Protein AF-A0A7W0SKZ1-F1 (afdb_monomer_lite)

pLDDT: mean 91.12, std 6.49, range [60.88, 97.75]

Secondary structure (DSSP, 8-state):
-TTEEEEETTEEPEEEEE-SS-EEEEPPTT----TT-EEEEEEEEETTEEEEEEEEE-S---EE-B--SS--TTPBB-EEE-SSSS-B-SSBPSEEE-TTT--EEEPEEEEEEES-TT--GGGEEEEE--STTS--EEEE-SS--EEEETTEEEEEEEPPGGGTT-EEEEEEEEEE-TTS-EEE-S-TTTS-EEEE-

Sequence (197 aa):
LSGVTMTINGVACGLKSVSRHQIIFVVPPFLSSVAAGTPYPVVINNQGTVFRGSLTIVPARPDIFTDLLVPGPGGRAQAFNVTNRVHTTEPFTVRTIRVRGGTRVPSVIRLRLTGVANTSAGVITVRIGGAPPVPIVPISAFTGGVLVEPGVYTIDFQLPDSLNRAGDQPIVVEVRLPDGTIFSSRLQDTAPRIFIL

Foldseek 3Di:
DQQKWKDWQNHTWAWPDDDPVDTDTFDDPPDDAAQVWDKTWMWMGRNNDIDIDIDTDHQFAKAFDFPDPDQFFAGAGPKWFVLEVDIDADPAEQWDQYPVPRDIDGTKMKTKIFRQPPAAQQQKWKWKAPDPPQNTDIWTWPGGFDDDDRRITITITTRDPSCAQVAKIFMKMWGADPVRDIHIYDDRRRGYIHGYD

Radius of gyration: 18.87 Å; chains: 1; bounding box: 47×37×54 Å

Structure (mmCIF, N/CA/C/O backbone):
data_AF-A0A7W0SKZ1-F1
#
_entry.id   AF-A0A7W0SKZ1-F1
#
loop_
_atom_site.group_PDB
_atom_site.id
_atom_site.type_symbol
_atom_site.label_atom_id
_atom_site.label_alt_id
_atom_site.label_comp_id
_atom_site.label_asym_id
_atom_site.label_entity_id
_atom_site.label_seq_id
_atom_site.pdbx_PDB_ins_code
_atom_site.Cartn_x
_atom_site.Cartn_y
_atom_site.Cartn_z
_atom_site.occupancy
_atom_site.B_iso_or_equiv
_atom_site.auth_seq_id
_atom_site.auth_comp_id
_atom_site.auth_asym_id
_atom_site.auth_atom_id
_atom_site.pdbx_PDB_model_num
ATOM 1 N N . LEU A 1 1 ? -14.651 -14.999 15.472 1.00 72.38 1 LEU A N 1
ATOM 2 C CA . LEU A 1 1 ? -13.449 -15.857 15.632 1.00 72.38 1 LEU A CA 1
ATOM 3 C C . LEU A 1 1 ? -13.281 -16.127 17.127 1.00 72.38 1 LEU A C 1
ATOM 5 O O . LEU A 1 1 ? -13.272 -15.161 17.875 1.00 72.38 1 LEU A O 1
ATOM 9 N N . SER A 1 2 ? -13.260 -17.386 17.581 1.00 79.75 2 SER A N 1
ATOM 10 C CA . SER A 1 2 ? -13.109 -17.751 19.012 1.00 79.75 2 SER A CA 1
ATOM 11 C C . SER A 1 2 ? -14.126 -17.117 19.988 1.00 79.75 2 SER A C 1
ATOM 13 O O . SER A 1 2 ? -13.781 -16.767 21.113 1.00 79.75 2 SER A O 1
ATOM 15 N N . GLY A 1 3 ? -15.383 -16.932 19.564 1.00 85.50 3 GLY A N 1
ATOM 16 C CA . GLY A 1 3 ? -16.419 -16.276 20.381 1.00 85.50 3 GLY A CA 1
ATOM 17 C C . GLY A 1 3 ? -16.313 -14.746 20.455 1.00 85.50 3 GLY A C 1
ATOM 18 O O . GLY A 1 3 ? -17.090 -14.120 21.173 1.00 85.50 3 GLY A O 1
ATOM 19 N N . VAL A 1 4 ? -15.387 -14.146 19.695 1.00 92.19 4 VAL A N 1
ATOM 20 C CA . VAL A 1 4 ? -15.280 -12.695 19.516 1.00 92.19 4 VAL A CA 1
ATOM 21 C C . VAL A 1 4 ? -15.999 -12.258 18.244 1.00 92.19 4 VAL A C 1
ATOM 23 O O . VAL A 1 4 ? -15.777 -12.829 17.164 1.00 92.19 4 VAL A O 1
ATOM 26 N N . THR A 1 5 ? -16.821 -11.218 18.371 1.00 93.75 5 THR A N 1
ATOM 27 C CA . THR A 1 5 ? -17.437 -10.480 17.262 1.00 93.75 5 THR A CA 1
ATOM 28 C C . THR A 1 5 ? -17.182 -8.991 17.428 1.00 93.75 5 THR A C 1
ATOM 30 O O . THR A 1 5 ? -17.180 -8.483 18.549 1.00 93.75 5 THR A O 1
ATOM 33 N N . MET A 1 6 ? -17.013 -8.281 16.318 1.00 94.56 6 MET A N 1
ATOM 34 C CA . MET A 1 6 ? -16.780 -6.842 16.320 1.00 94.56 6 MET A CA 1
ATOM 35 C C . MET A 1 6 ? -17.669 -6.168 15.282 1.00 94.56 6 MET A C 1
ATOM 37 O O . MET A 1 6 ? -17.819 -6.682 14.173 1.00 94.56 6 MET A O 1
ATOM 41 N N . THR A 1 7 ? -18.237 -5.020 15.642 1.00 94.88 7 THR A N 1
ATOM 42 C CA . THR A 1 7 ? -19.004 -4.170 14.729 1.00 94.88 7 THR A CA 1
ATOM 43 C C . THR A 1 7 ? -18.531 -2.727 14.811 1.00 94.88 7 THR A C 1
ATOM 45 O O . THR A 1 7 ? -18.289 -2.228 15.913 1.00 94.88 7 THR A O 1
ATOM 48 N N . ILE A 1 8 ? -18.487 -2.042 13.671 1.00 95.12 8 ILE A N 1
ATOM 49 C CA . ILE A 1 8 ? -18.299 -0.592 13.571 1.00 95.12 8 ILE A CA 1
ATOM 50 C C . ILE A 1 8 ? -19.581 -0.018 12.977 1.00 95.12 8 ILE A C 1
ATOM 52 O O . ILE A 1 8 ? -20.020 -0.463 11.920 1.00 95.12 8 ILE A O 1
ATOM 56 N N . ASN A 1 9 ? -20.198 0.941 13.668 1.00 94.00 9 ASN A N 1
ATOM 57 C CA . ASN A 1 9 ? -21.477 1.528 13.262 1.00 94.00 9 ASN A CA 1
ATOM 58 C C . ASN A 1 9 ? -22.587 0.482 13.019 1.00 94.00 9 ASN A C 1
ATOM 60 O O . ASN A 1 9 ? -23.366 0.588 12.078 1.00 94.00 9 ASN A O 1
ATOM 64 N N . GLY A 1 10 ? -22.603 -0.589 13.822 1.00 91.12 10 GLY A N 1
ATOM 65 C CA . GLY A 1 10 ? -23.540 -1.708 13.665 1.00 91.12 10 GLY A CA 1
ATOM 66 C C . GLY A 1 10 ? -23.228 -2.669 12.509 1.00 91.12 10 GLY A C 1
ATOM 67 O O . GLY A 1 10 ? -23.881 -3.702 12.399 1.00 91.12 10 GLY A O 1
ATOM 68 N N . VAL A 1 11 ? -22.210 -2.394 11.687 1.00 93.00 11 VAL A N 1
ATOM 69 C CA . VAL A 1 11 ? -21.774 -3.269 10.588 1.00 93.00 11 VAL A CA 1
ATOM 70 C C . VAL A 1 11 ? -20.674 -4.209 11.071 1.00 93.00 11 VAL A C 1
ATOM 72 O O . VAL A 1 11 ? -19.709 -3.776 11.702 1.00 93.00 11 VAL A O 1
ATOM 75 N N . ALA A 1 12 ? -20.802 -5.502 10.771 1.00 91.94 12 ALA A N 1
ATOM 76 C CA . ALA A 1 12 ? -19.829 -6.516 11.166 1.00 91.94 12 ALA A CA 1
ATOM 77 C C . ALA A 1 12 ? -18.448 -6.283 10.530 1.00 91.94 12 ALA A C 1
ATOM 79 O O . ALA A 1 12 ? -18.329 -6.040 9.330 1.00 91.94 12 ALA A O 1
ATOM 80 N N . CYS A 1 13 ? -17.395 -6.400 11.338 1.00 92.00 13 CYS A N 1
ATOM 81 C CA . CYS A 1 13 ? -16.008 -6.320 10.888 1.00 92.00 13 CYS A CA 1
ATOM 82 C C . CYS A 1 13 ? -15.450 -7.712 10.583 1.00 92.00 13 CYS A C 1
ATOM 84 O O . CYS A 1 13 ? -15.711 -8.677 11.307 1.00 92.00 13 CYS A O 1
ATOM 86 N N . GLY A 1 14 ? -14.611 -7.809 9.551 1.00 89.81 14 GLY A N 1
ATOM 87 C CA . GLY A 1 14 ? -13.858 -9.031 9.277 1.00 89.81 14 GLY A CA 1
ATOM 88 C C . GLY A 1 14 ? -12.731 -9.198 10.294 1.00 89.81 14 GLY A C 1
ATOM 89 O O . GLY A 1 14 ? -11.850 -8.348 10.370 1.00 89.81 14 GLY A O 1
ATOM 90 N N . LEU A 1 15 ? -12.732 -10.280 11.073 1.00 91.06 15 LEU A N 1
ATOM 91 C CA . LEU A 1 15 ? -11.646 -10.587 12.010 1.00 91.06 15 LEU A CA 1
ATOM 92 C C . LEU A 1 15 ? -10.559 -11.401 11.300 1.00 91.06 15 LEU A C 1
ATOM 94 O O . LEU A 1 15 ? -10.837 -12.492 10.807 1.00 91.06 15 LEU A O 1
ATOM 98 N N . LYS A 1 16 ? -9.327 -10.886 11.277 1.00 86.44 16 LYS A N 1
ATOM 99 C CA . LYS A 1 16 ? -8.148 -11.573 10.725 1.00 86.44 16 LYS A CA 1
ATOM 100 C C . LYS A 1 16 ? -7.494 -12.477 11.767 1.00 86.44 16 LYS A C 1
ATOM 102 O O . LYS A 1 16 ? -7.157 -13.616 11.463 1.00 86.44 16 LYS A O 1
ATOM 107 N N . SER A 1 17 ? -7.325 -11.990 12.994 1.00 88.62 17 SER A N 1
ATOM 108 C CA . SER A 1 17 ? -6.821 -12.795 14.108 1.00 88.62 17 SER A CA 1
ATOM 109 C C . SER A 1 17 ? -7.285 -12.239 15.451 1.00 88.62 17 SER A C 1
ATOM 111 O O . SER A 1 17 ? -7.602 -11.057 15.587 1.00 88.62 17 SER A O 1
ATOM 113 N N . VAL A 1 18 ? -7.347 -13.115 16.449 1.00 90.25 18 VAL A N 1
ATOM 114 C CA . VAL A 1 18 ? -7.690 -12.779 17.832 1.00 90.25 18 VAL A CA 1
ATOM 115 C C . VAL A 1 18 ? -6.688 -13.492 18.730 1.00 90.25 18 VAL A C 1
ATOM 117 O O . VAL A 1 18 ? -6.511 -14.705 18.619 1.00 90.25 18 VAL A O 1
ATOM 120 N N . SER A 1 19 ? -6.028 -12.743 19.607 1.00 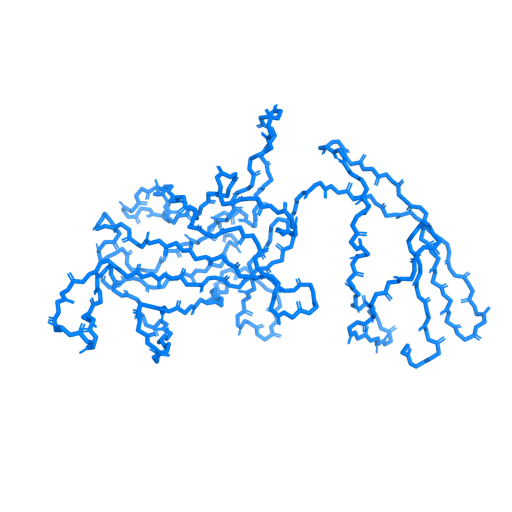89.38 19 SER A N 1
ATOM 121 C CA . SER A 1 19 ? -5.117 -13.246 20.635 1.00 89.38 19 SER A CA 1
ATOM 122 C C . SER A 1 19 ? -5.493 -12.671 22.003 1.00 89.38 19 SER A C 1
ATOM 124 O O . SER A 1 19 ? -6.390 -11.837 22.113 1.00 89.38 19 SER A O 1
ATOM 126 N N . ARG A 1 20 ? -4.786 -13.089 23.062 1.00 85.69 20 ARG A N 1
ATOM 127 C CA . ARG A 1 20 ? -5.003 -12.567 24.424 1.00 85.69 20 ARG A CA 1
ATOM 128 C C . ARG A 1 20 ? -4.761 -11.059 24.554 1.00 85.69 20 ARG A C 1
ATOM 130 O O . ARG A 1 20 ? -5.324 -10.447 25.453 1.00 85.69 20 ARG A O 1
ATOM 137 N N . HIS A 1 21 ? -3.946 -10.472 23.678 1.00 87.06 21 HIS A N 1
ATOM 138 C CA . HIS A 1 21 ? -3.527 -9.070 23.782 1.00 87.06 21 HIS A CA 1
ATOM 139 C C . HIS A 1 21 ? -3.943 -8.212 22.587 1.00 87.06 21 HIS A C 1
ATOM 141 O O . HIS A 1 21 ? -3.798 -6.994 22.637 1.00 87.06 21 HIS A O 1
ATOM 147 N N . GLN A 1 22 ? -4.433 -8.815 21.501 1.00 88.69 22 GLN A N 1
ATOM 148 C CA . GLN A 1 22 ? -4.680 -8.087 20.264 1.00 88.69 22 GLN A CA 1
ATOM 149 C C . GLN A 1 22 ? -5.802 -8.714 19.441 1.00 88.69 22 GLN A C 1
ATOM 151 O O . GLN A 1 22 ? -5.899 -9.934 19.316 1.00 88.69 22 GLN A O 1
ATOM 156 N N . ILE A 1 23 ? -6.595 -7.854 18.805 1.00 89.31 23 ILE A N 1
ATOM 157 C CA . ILE A 1 23 ? -7.528 -8.219 17.742 1.00 89.31 23 ILE A CA 1
ATOM 158 C C . ILE A 1 23 ? -7.047 -7.531 16.468 1.00 89.31 23 ILE A C 1
ATOM 160 O O . ILE A 1 23 ? -6.899 -6.310 16.441 1.00 89.31 23 ILE A O 1
ATOM 164 N N . ILE A 1 24 ? -6.811 -8.309 15.415 1.00 89.31 24 ILE A N 1
ATOM 165 C CA . ILE A 1 24 ? -6.541 -7.788 14.076 1.00 89.31 24 ILE A CA 1
ATOM 166 C C . ILE A 1 24 ? -7.818 -7.953 13.267 1.00 89.31 24 ILE A C 1
ATOM 168 O O . ILE A 1 24 ? -8.345 -9.058 13.129 1.00 89.31 24 ILE A O 1
ATOM 172 N N . PHE A 1 25 ? -8.317 -6.851 12.726 1.00 90.81 25 PHE A N 1
ATOM 173 C CA . PHE A 1 25 ? -9.566 -6.811 11.984 1.00 90.81 25 PHE A CA 1
ATOM 174 C C . PHE A 1 25 ? -9.440 -5.903 10.763 1.00 90.81 25 PHE A C 1
ATOM 176 O O . PHE A 1 25 ? -8.491 -5.130 10.629 1.00 90.81 25 PHE A O 1
ATOM 183 N N . VAL A 1 26 ? -10.415 -6.013 9.871 1.00 89.31 26 VAL A N 1
ATOM 184 C CA . VAL A 1 26 ? -10.566 -5.169 8.691 1.00 89.31 26 VAL A CA 1
ATOM 185 C C . VAL A 1 26 ? -11.787 -4.287 8.893 1.00 89.31 26 VAL A C 1
ATOM 187 O O . VAL A 1 26 ? -12.871 -4.771 9.233 1.00 89.31 26 VAL A O 1
ATOM 190 N N . VAL A 1 27 ? -11.589 -2.986 8.697 1.00 88.81 27 VAL A N 1
ATOM 191 C CA . VAL A 1 27 ? -12.659 -1.989 8.722 1.00 88.81 27 VAL A CA 1
ATOM 192 C C . VAL A 1 27 ? -13.666 -2.314 7.608 1.00 88.81 27 VAL A C 1
ATOM 194 O O . VAL A 1 27 ? -13.236 -2.584 6.484 1.00 88.81 27 VAL A O 1
ATOM 197 N N . PRO A 1 28 ? -14.983 -2.308 7.887 1.00 88.00 28 PRO A N 1
ATOM 198 C CA . PRO A 1 28 ? -15.997 -2.526 6.865 1.00 88.00 28 PRO A CA 1
ATOM 199 C C . PRO A 1 28 ? -15.847 -1.539 5.699 1.00 88.00 28 PRO A C 1
ATOM 201 O O . PRO A 1 28 ? -15.557 -0.361 5.931 1.00 88.00 28 PRO A O 1
ATOM 204 N N . PRO A 1 29 ? -16.047 -1.985 4.449 1.00 83.06 29 PRO A N 1
ATOM 205 C CA . PRO A 1 29 ? -16.025 -1.079 3.312 1.00 83.06 29 PRO A CA 1
ATOM 206 C C . PRO A 1 29 ? -17.215 -0.108 3.374 1.00 83.06 29 PRO A C 1
ATOM 208 O O . PRO A 1 29 ? -18.207 -0.361 4.054 1.00 83.06 29 PRO A O 1
ATOM 211 N N . PHE A 1 30 ? -17.121 0.989 2.622 1.00 81.56 30 PHE A N 1
ATOM 212 C CA . PHE A 1 30 ? -18.200 1.973 2.436 1.00 81.56 30 PHE A CA 1
ATOM 213 C C . PHE A 1 30 ? -18.618 2.771 3.684 1.00 81.56 30 PHE A C 1
ATOM 215 O O . PHE A 1 30 ? -19.665 3.414 3.676 1.00 81.56 30 PHE A O 1
ATOM 222 N N . LEU A 1 31 ? -17.791 2.801 4.733 1.00 86.44 31 LEU A N 1
ATOM 223 C CA . LEU A 1 31 ? -17.918 3.813 5.782 1.00 86.44 31 LEU A CA 1
ATOM 224 C C . LEU A 1 31 ? -17.416 5.157 5.244 1.00 86.44 31 LEU A C 1
ATOM 226 O O . LEU A 1 31 ? -16.288 5.254 4.754 1.00 86.44 31 LEU A O 1
ATOM 230 N N . SER A 1 32 ? -18.259 6.186 5.307 1.00 87.94 32 SER A N 1
ATOM 231 C CA . SER A 1 32 ? -17.861 7.534 4.915 1.00 87.94 32 SER A CA 1
ATOM 232 C C . SER A 1 32 ? -16.776 8.065 5.853 1.00 87.94 32 SER A C 1
ATOM 234 O O . SER A 1 32 ? -16.689 7.717 7.025 1.00 87.94 32 SER A O 1
ATOM 236 N N . SER A 1 33 ? -15.880 8.894 5.339 1.00 89.62 33 SER A N 1
ATOM 23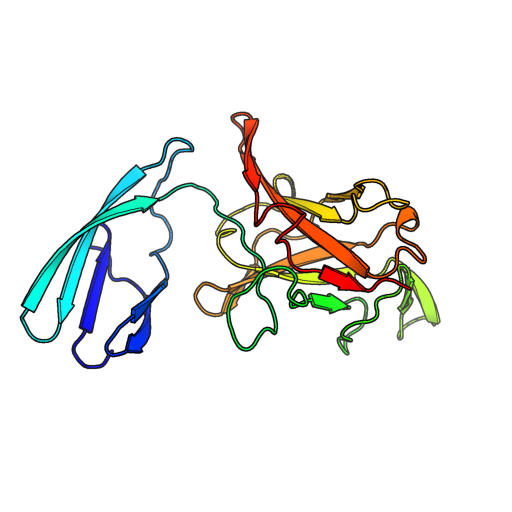7 C CA . SER A 1 33 ? -14.894 9.555 6.189 1.00 89.62 33 SER A CA 1
ATOM 238 C C . SER A 1 33 ? -14.503 10.901 5.612 1.00 89.62 33 SER A C 1
ATOM 240 O O . SER A 1 33 ? -14.599 11.123 4.404 1.00 89.62 33 SER A O 1
ATOM 242 N N . VAL A 1 34 ? -14.077 11.806 6.488 1.00 90.94 34 VAL A N 1
ATOM 243 C CA . VAL A 1 34 ? -13.529 13.117 6.122 1.00 90.94 34 VAL A CA 1
ATOM 244 C C . VAL A 1 34 ? -12.084 13.228 6.586 1.00 90.94 34 VAL A C 1
ATOM 246 O O . VAL A 1 34 ? -11.673 12.526 7.509 1.00 90.94 34 VAL A O 1
ATOM 249 N N . ALA A 1 35 ? -11.313 14.126 5.974 1.00 89.31 35 ALA A N 1
ATOM 250 C CA . ALA A 1 35 ? -9.903 14.335 6.301 1.00 89.31 35 ALA A CA 1
ATOM 251 C C . ALA A 1 35 ? -9.660 14.617 7.798 1.00 89.31 35 ALA A C 1
ATOM 253 O O . ALA A 1 35 ? -8.706 14.100 8.374 1.00 89.31 35 ALA A O 1
ATOM 254 N N . ALA A 1 36 ? -10.568 15.358 8.445 1.00 90.56 36 ALA A N 1
ATOM 255 C CA . ALA A 1 36 ? -10.526 15.641 9.883 1.00 90.56 36 ALA A CA 1
ATOM 256 C C . ALA A 1 36 ? -10.786 14.408 10.779 1.00 90.56 36 ALA A C 1
ATOM 258 O O . ALA A 1 36 ? -10.573 14.465 11.988 1.00 90.56 36 ALA A O 1
ATOM 259 N N . GLY A 1 37 ? -11.225 13.292 10.193 1.00 92.69 37 GLY A N 1
ATOM 260 C CA . GLY A 1 37 ? -11.617 12.076 10.888 1.00 92.69 37 GLY A CA 1
ATOM 261 C C . GLY A 1 37 ? -13.116 12.015 11.176 1.00 92.69 37 GLY A C 1
ATOM 262 O O . GLY A 1 37 ? -13.741 12.991 11.585 1.00 92.69 37 GLY A O 1
ATOM 263 N N . THR A 1 38 ? -13.697 10.835 10.982 1.00 94.25 38 THR A N 1
ATOM 264 C CA . THR A 1 38 ? -15.105 10.549 11.269 1.00 94.25 38 THR A CA 1
ATOM 265 C C . THR A 1 38 ? -15.192 9.507 12.381 1.00 94.25 38 THR A C 1
ATOM 267 O O . THR A 1 38 ? -14.739 8.376 12.180 1.00 94.25 38 THR A O 1
ATOM 270 N N . PRO A 1 39 ? -15.725 9.856 13.565 1.00 95.56 39 PRO A N 1
ATOM 271 C CA . PRO A 1 39 ? -15.862 8.915 14.664 1.00 95.56 39 PRO A CA 1
ATOM 272 C C . PRO A 1 39 ? -17.034 7.964 14.417 1.00 95.56 39 PRO A C 1
ATOM 274 O O . PRO A 1 39 ? -18.150 8.392 14.128 1.00 95.56 39 PRO A O 1
ATOM 277 N N . TYR A 1 40 ? -16.791 6.671 14.604 1.00 95.94 40 TYR A N 1
ATOM 278 C CA . TYR A 1 40 ? -17.811 5.633 14.567 1.00 95.94 40 TYR A CA 1
ATOM 279 C C . TYR A 1 40 ? -17.850 4.852 15.877 1.00 95.94 40 TYR A C 1
ATOM 281 O O . TYR A 1 40 ? -16.793 4.556 16.442 1.00 95.94 40 TYR A O 1
ATOM 289 N N . PRO A 1 41 ? -19.044 4.467 16.361 1.00 96.12 41 PRO A N 1
ATOM 290 C CA . PRO A 1 41 ? -19.147 3.610 17.526 1.00 96.12 41 PRO A CA 1
ATOM 291 C C . PRO A 1 41 ? -18.631 2.212 17.187 1.00 96.12 41 PRO A C 1
ATOM 293 O O . PRO A 1 41 ? -18.940 1.649 16.133 1.00 96.12 41 PRO A O 1
ATOM 296 N N . VAL A 1 42 ? -17.871 1.643 18.111 1.00 96.62 42 VAL A N 1
ATOM 297 C CA . VAL A 1 42 ? -17.339 0.288 18.027 1.00 96.62 42 VAL A CA 1
ATOM 298 C C . VAL A 1 42 ? -17.921 -0.545 19.148 1.00 96.62 42 VAL A C 1
ATOM 300 O O . VAL A 1 42 ? -17.965 -0.111 20.300 1.00 96.62 42 VAL A O 1
ATOM 303 N N . VAL A 1 43 ? -18.339 -1.758 18.807 1.00 96.44 43 VAL A N 1
ATOM 304 C CA . VAL A 1 43 ? -18.772 -2.760 19.777 1.00 96.44 43 VAL A CA 1
ATOM 305 C C . VAL A 1 43 ? -17.961 -4.022 19.555 1.00 96.44 43 VAL A C 1
ATOM 307 O O . VAL A 1 43 ? -17.933 -4.558 18.448 1.00 96.44 43 VAL A O 1
ATOM 310 N N . ILE A 1 44 ? -17.307 -4.491 20.611 1.00 95.25 44 ILE A N 1
ATOM 311 C CA . ILE A 1 44 ? -16.616 -5.778 20.647 1.00 95.25 44 ILE A CA 1
ATOM 312 C C . ILE A 1 44 ? -17.356 -6.635 21.663 1.00 95.25 44 ILE A C 1
ATOM 314 O O . ILE A 1 44 ? -17.487 -6.254 22.821 1.00 95.25 44 ILE A O 1
ATOM 318 N N . ASN A 1 45 ? -17.842 -7.790 21.236 1.00 94.00 45 ASN A N 1
ATOM 319 C CA . ASN A 1 45 ? -18.395 -8.799 22.127 1.00 94.00 45 ASN A CA 1
ATOM 320 C C . ASN A 1 45 ? -17.393 -9.947 22.207 1.00 94.00 45 ASN A C 1
ATOM 322 O O . ASN A 1 45 ? -17.034 -10.515 21.176 1.00 94.00 45 ASN A O 1
ATOM 326 N N . ASN A 1 46 ? -16.942 -10.262 23.415 1.00 92.50 46 ASN A N 1
ATOM 327 C CA . ASN A 1 46 ? -16.102 -11.410 23.713 1.00 92.50 46 ASN A CA 1
ATOM 328 C C . ASN A 1 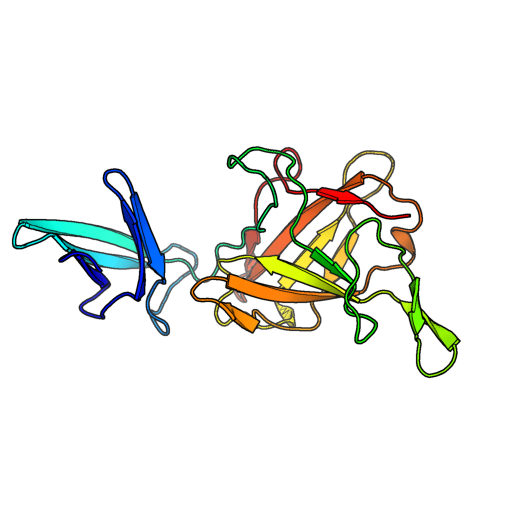46 ? -16.874 -12.352 24.642 1.00 92.50 46 ASN A C 1
ATOM 330 O O . ASN A 1 46 ? -16.930 -12.122 25.851 1.00 92.50 46 ASN A O 1
ATOM 334 N N . GLN A 1 47 ? -17.493 -13.383 24.062 1.00 90.75 47 GLN A N 1
ATOM 335 C CA . GLN A 1 47 ? -18.209 -14.434 24.799 1.00 90.75 47 GLN A CA 1
ATOM 336 C C . GLN A 1 47 ? -19.247 -13.898 25.809 1.00 90.75 47 GLN A C 1
ATOM 338 O O . GLN A 1 47 ? -19.401 -14.434 26.900 1.00 90.75 47 GLN A O 1
ATOM 343 N N . GLY A 1 48 ? -19.956 -12.820 25.458 1.00 91.00 48 GLY A N 1
ATOM 344 C CA . GLY A 1 48 ? -20.983 -12.190 26.297 1.00 91.00 48 GLY A CA 1
ATOM 345 C C . GLY A 1 48 ? -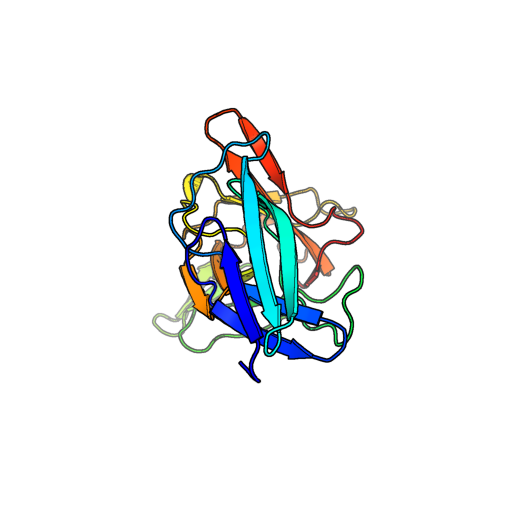20.513 -10.925 27.018 1.00 91.00 48 GLY A C 1
ATOM 346 O O . GLY A 1 48 ? -21.344 -10.096 27.385 1.00 91.00 48 GLY A O 1
ATOM 347 N N . THR A 1 49 ? -19.201 -10.713 27.155 1.00 93.81 49 THR A N 1
ATOM 348 C CA . THR A 1 49 ? -18.661 -9.448 27.674 1.00 93.81 49 THR A CA 1
ATOM 349 C C . THR A 1 49 ? -18.594 -8.417 26.554 1.00 93.81 49 THR A C 1
ATOM 351 O O . THR A 1 49 ? -17.899 -8.620 25.556 1.00 93.81 49 THR A O 1
ATOM 354 N N . VAL A 1 50 ? -19.301 -7.296 26.717 1.00 95.12 50 VAL A N 1
ATOM 355 C CA . VAL A 1 50 ? -19.389 -6.242 25.700 1.00 95.12 50 VAL A CA 1
ATOM 356 C C . VAL A 1 50 ? -18.506 -5.052 26.061 1.00 95.12 50 VAL A C 1
ATOM 358 O O . VAL A 1 50 ? -18.706 -4.400 27.082 1.00 95.12 50 VAL A O 1
ATOM 361 N N . PHE A 1 51 ? -17.591 -4.717 25.157 1.00 94.56 51 PHE A N 1
ATOM 362 C CA . PHE A 1 51 ? -16.788 -3.502 25.186 1.00 94.56 51 PHE A CA 1
ATOM 363 C C . PHE A 1 51 ? -17.330 -2.518 24.154 1.00 94.56 51 PHE A C 1
ATOM 365 O O . PHE A 1 51 ? -17.612 -2.890 23.010 1.00 94.56 51 PHE A O 1
ATOM 372 N N . ARG A 1 52 ? -17.473 -1.254 24.551 1.00 95.88 52 ARG A N 1
ATOM 373 C CA . ARG A 1 52 ? -17.921 -0.166 23.678 1.00 95.88 52 ARG A CA 1
ATOM 374 C C . ARG A 1 52 ? -16.838 0.896 23.612 1.00 95.88 52 ARG A C 1
ATOM 376 O O . ARG A 1 52 ? -16.213 1.202 24.621 1.00 95.88 52 ARG A O 1
ATOM 383 N N . GLY A 1 53 ? -16.641 1.458 22.432 1.00 94.88 53 GLY A N 1
ATOM 384 C CA . GLY A 1 53 ? -15.693 2.541 22.218 1.00 94.88 53 GLY A CA 1
ATOM 385 C C . GLY A 1 53 ? -16.031 3.331 20.967 1.00 94.88 53 GLY A C 1
ATOM 386 O O . GLY A 1 53 ? -17.096 3.156 20.372 1.00 94.88 53 GLY A O 1
ATOM 387 N N . SER A 1 54 ? -15.104 4.184 20.557 1.00 94.06 54 SER A N 1
ATOM 388 C CA . SER A 1 54 ? -15.162 4.895 19.287 1.00 94.06 54 SER A CA 1
ATOM 389 C C . SER A 1 54 ? -13.880 4.661 18.495 1.00 94.06 54 SER A C 1
ATOM 391 O O . SER A 1 54 ? -12.795 4.516 19.059 1.00 94.06 54 SER A O 1
ATOM 393 N N . LEU A 1 55 ? -14.014 4.599 17.174 1.00 92.56 55 LEU A N 1
ATOM 394 C CA . LEU A 1 55 ? -12.905 4.549 16.231 1.00 92.56 55 LEU A CA 1
ATOM 395 C C . LEU A 1 55 ? -13.071 5.701 15.252 1.00 92.56 55 LEU A C 1
ATOM 397 O O . LEU A 1 55 ? -14.100 5.806 14.587 1.00 92.56 55 LEU A O 1
ATOM 401 N N . THR A 1 56 ? -12.051 6.541 15.143 1.00 93.25 56 THR A N 1
ATOM 402 C CA . THR A 1 56 ? -12.013 7.600 14.138 1.00 93.25 56 THR A CA 1
ATOM 403 C C . THR A 1 56 ? -11.420 7.054 12.849 1.00 93.25 56 THR A C 1
ATOM 405 O O . THR A 1 56 ? -10.286 6.575 12.835 1.00 93.25 56 THR A O 1
ATOM 408 N N . ILE A 1 57 ? -12.186 7.131 11.765 1.00 91.06 57 ILE A N 1
ATOM 409 C CA . ILE A 1 57 ? -11.774 6.693 10.431 1.00 91.06 57 ILE A CA 1
ATOM 410 C C . ILE A 1 57 ? -11.434 7.922 9.591 1.00 91.06 57 ILE A C 1
ATOM 412 O O . ILE A 1 57 ? -12.169 8.907 9.591 1.00 91.06 57 ILE A O 1
ATOM 416 N N . VAL A 1 58 ? -10.321 7.851 8.866 1.00 92.06 58 VAL A N 1
ATOM 417 C CA . VAL A 1 58 ? -9.902 8.840 7.865 1.00 92.06 58 VAL A CA 1
ATOM 418 C C . VAL A 1 58 ? -9.935 8.211 6.465 1.00 92.06 58 VAL A C 1
ATOM 420 O O . VAL A 1 58 ? -9.848 6.984 6.367 1.00 92.06 58 VAL A O 1
ATOM 423 N N . PRO A 1 59 ? -10.006 9.013 5.385 1.00 89.94 59 PRO A N 1
ATOM 424 C CA . PRO A 1 59 ? -10.109 8.495 4.019 1.00 89.94 59 PRO A CA 1
ATOM 425 C C . PRO A 1 59 ? -8.920 7.640 3.578 1.00 89.94 59 PRO A C 1
ATOM 427 O O . PRO A 1 59 ? -9.084 6.721 2.782 1.00 89.94 59 PRO A O 1
ATOM 430 N N . ALA A 1 60 ? -7.722 7.931 4.090 1.00 91.50 60 ALA A N 1
ATOM 431 C CA . ALA A 1 60 ? -6.523 7.148 3.831 1.00 91.50 60 ALA A CA 1
ATOM 432 C C . ALA A 1 60 ? -5.570 7.199 5.029 1.00 91.50 60 ALA A C 1
ATOM 434 O O . ALA A 1 60 ? -5.470 8.201 5.735 1.00 91.50 60 ALA A O 1
ATOM 435 N N . ARG A 1 61 ? -4.842 6.108 5.247 1.00 92.56 61 ARG A N 1
ATOM 436 C CA . ARG A 1 61 ? -3.764 6.017 6.239 1.00 92.56 61 ARG A CA 1
ATOM 437 C C . ARG A 1 61 ? -2.722 5.020 5.728 1.00 92.56 61 ARG A C 1
ATOM 439 O O . ARG A 1 61 ? -2.648 3.913 6.262 1.00 92.56 61 ARG A O 1
ATOM 446 N N . PRO A 1 62 ? -2.005 5.357 4.639 1.00 95.00 62 PRO A N 1
ATOM 447 C CA . PRO A 1 62 ? -1.113 4.412 3.991 1.00 95.00 62 PRO A CA 1
ATOM 448 C C . PRO A 1 62 ? -0.032 3.947 4.967 1.00 95.00 62 PRO A C 1
ATOM 450 O O . PRO A 1 62 ? 0.542 4.760 5.680 1.00 95.00 62 PRO A O 1
ATOM 453 N N . ASP A 1 63 ? 0.272 2.654 4.989 1.00 94.00 63 ASP A N 1
ATOM 454 C CA . ASP A 1 63 ? 1.516 2.155 5.581 1.00 94.00 63 ASP A CA 1
ATOM 455 C C . ASP A 1 63 ? 1.996 0.918 4.832 1.00 94.00 63 ASP A C 1
ATOM 457 O O . ASP A 1 63 ? 1.191 0.128 4.335 1.00 94.00 63 ASP A O 1
ATOM 461 N N . ILE A 1 64 ? 3.310 0.769 4.732 1.00 94.25 64 ILE A N 1
ATOM 462 C CA . ILE A 1 64 ? 3.958 -0.245 3.902 1.00 94.25 64 ILE A CA 1
ATOM 463 C C . ILE A 1 64 ? 4.255 -1.475 4.761 1.00 94.25 64 ILE A C 1
ATOM 465 O O . ILE A 1 64 ? 4.792 -1.360 5.866 1.00 94.25 64 ILE A O 1
ATOM 469 N N . PHE A 1 65 ? 3.927 -2.663 4.251 1.00 93.00 65 PHE A N 1
ATOM 470 C CA . PHE A 1 65 ? 4.289 -3.902 4.934 1.00 93.00 65 PHE A CA 1
ATOM 471 C C . PHE A 1 65 ? 5.797 -4.133 4.867 1.00 93.00 65 PHE A C 1
ATOM 473 O O . PHE A 1 65 ? 6.438 -3.847 3.855 1.00 93.00 65 PHE A O 1
ATOM 480 N N . THR A 1 66 ? 6.353 -4.675 5.947 1.00 92.12 66 THR A N 1
ATOM 481 C CA . THR A 1 66 ? 7.767 -5.029 6.029 1.00 92.12 66 THR A CA 1
ATOM 482 C C . THR A 1 66 ? 7.950 -6.502 6.327 1.00 92.12 66 THR A C 1
ATOM 484 O O . THR A 1 66 ? 7.133 -7.102 7.024 1.00 92.12 66 THR A O 1
ATOM 487 N N . ASP A 1 67 ? 9.067 -7.063 5.874 1.00 81.44 67 ASP A N 1
ATOM 488 C CA . ASP A 1 67 ? 9.449 -8.449 6.179 1.00 81.44 67 ASP A CA 1
ATOM 489 C C . ASP A 1 67 ? 10.168 -8.574 7.542 1.00 81.44 67 ASP A C 1
ATOM 491 O O . ASP A 1 67 ? 10.872 -9.546 7.813 1.00 81.44 67 ASP A O 1
ATOM 495 N N . LEU A 1 68 ? 10.019 -7.575 8.422 1.00 73.75 68 LEU A N 1
ATOM 496 C CA . LEU A 1 68 ? 10.579 -7.639 9.769 1.00 73.75 68 LEU A CA 1
ATOM 497 C C . LEU A 1 68 ? 9.750 -8.576 10.646 1.00 73.75 68 LEU A C 1
ATOM 499 O O . LEU A 1 68 ? 8.532 -8.439 10.741 1.00 73.75 68 LEU A O 1
ATOM 503 N N . LEU A 1 69 ? 10.441 -9.458 11.372 1.00 64.69 69 LEU A N 1
ATOM 504 C CA . LEU A 1 69 ? 9.822 -10.346 12.359 1.00 64.69 69 LEU A CA 1
ATOM 505 C C . LEU A 1 69 ? 9.124 -9.564 13.489 1.00 64.69 69 LEU A C 1
ATOM 507 O O . LEU A 1 69 ? 8.152 -10.037 14.071 1.00 64.69 69 LEU A O 1
ATOM 511 N N . VAL A 1 70 ? 9.628 -8.361 13.791 1.00 60.88 70 VAL A N 1
ATOM 512 C CA . VAL A 1 70 ? 9.076 -7.433 14.782 1.00 60.88 70 VAL A CA 1
ATOM 513 C C . VAL A 1 70 ? 8.892 -6.065 14.122 1.00 60.88 70 VAL A C 1
ATOM 515 O O . VAL A 1 70 ? 9.837 -5.575 13.499 1.00 60.88 70 VAL A O 1
ATOM 518 N N . PRO A 1 71 ? 7.719 -5.416 14.252 1.00 64.62 71 PRO A N 1
ATOM 519 C CA . PRO A 1 71 ? 7.519 -4.061 13.752 1.00 64.62 71 PRO A CA 1
ATOM 520 C C . PRO A 1 71 ? 8.585 -3.110 14.314 1.00 64.62 71 PRO A C 1
ATOM 522 O O . PRO A 1 71 ? 8.676 -2.909 15.521 1.00 64.62 71 PRO A O 1
ATOM 525 N N . GLY A 1 72 ? 9.399 -2.535 13.431 1.00 65.81 72 GLY A N 1
ATOM 526 C CA . GLY A 1 72 ? 10.491 -1.629 13.778 1.00 65.81 72 GLY A CA 1
ATOM 527 C C . GLY A 1 72 ? 10.835 -0.691 12.617 1.00 65.81 72 GLY A C 1
ATOM 528 O O . GLY A 1 72 ? 10.343 -0.893 11.497 1.00 65.81 72 GLY A O 1
ATOM 529 N N . PRO A 1 73 ? 11.628 0.364 12.871 1.00 80.12 73 PRO A N 1
ATOM 530 C CA . PRO A 1 73 ? 12.056 1.294 11.831 1.00 80.12 73 PRO A CA 1
ATOM 531 C C . PRO A 1 73 ? 12.991 0.611 10.822 1.00 80.12 73 PRO A C 1
ATOM 533 O O . PRO A 1 73 ? 13.732 -0.306 11.170 1.00 80.12 73 PRO A O 1
ATOM 536 N N . GLY A 1 74 ? 12.969 1.072 9.567 1.00 79.69 74 GLY A N 1
ATOM 537 C CA . GLY A 1 74 ? 13.975 0.696 8.564 1.00 79.69 74 GLY A CA 1
ATOM 538 C C . GLY A 1 74 ? 13.885 -0.736 8.020 1.00 79.69 74 GLY A C 1
ATOM 539 O O . GLY A 1 74 ? 14.853 -1.228 7.446 1.00 79.69 74 GLY A O 1
ATOM 540 N N . GLY A 1 75 ? 12.749 -1.417 8.191 1.00 88.06 75 GLY A N 1
ATOM 541 C CA . GLY A 1 75 ? 12.528 -2.754 7.631 1.00 88.06 75 GLY A CA 1
ATOM 542 C C . GLY A 1 75 ? 12.593 -2.809 6.105 1.00 88.06 75 GLY A C 1
ATOM 543 O O . GLY A 1 75 ? 12.427 -1.793 5.437 1.00 88.06 75 GLY A O 1
ATOM 544 N N . ARG A 1 76 ? 12.778 -4.002 5.531 1.00 92.69 76 ARG A N 1
ATOM 545 C CA . ARG A 1 76 ? 12.673 -4.189 4.074 1.00 92.69 76 ARG A CA 1
ATOM 546 C C . ARG A 1 76 ? 11.219 -4.091 3.649 1.00 92.69 76 ARG A C 1
ATOM 548 O O . ARG A 1 76 ? 10.369 -4.751 4.251 1.00 92.69 76 ARG A O 1
ATOM 555 N N . ALA A 1 77 ? 10.937 -3.227 2.678 1.00 94.31 77 ALA A N 1
ATOM 556 C CA . ALA A 1 77 ? 9.592 -3.086 2.149 1.00 94.31 77 ALA A CA 1
ATOM 557 C C . ALA A 1 77 ? 9.200 -4.369 1.417 1.00 94.31 77 ALA A C 1
ATOM 559 O O . ALA A 1 77 ? 9.975 -4.911 0.632 1.00 94.31 77 ALA A O 1
ATOM 560 N N . GLN A 1 78 ? 7.973 -4.827 1.634 1.00 94.81 78 GLN A N 1
ATOM 561 C CA . GLN A 1 78 ? 7.462 -5.987 0.927 1.00 94.81 78 GLN A CA 1
ATOM 562 C C . GLN A 1 78 ? 7.075 -5.590 -0.504 1.00 94.81 78 GLN A C 1
ATOM 564 O O . GLN A 1 78 ? 5.941 -5.180 -0.787 1.00 94.81 78 GLN A O 1
ATOM 569 N N . ALA A 1 79 ? 8.057 -5.678 -1.397 1.00 95.94 79 ALA A N 1
ATOM 570 C CA . ALA A 1 79 ? 7.972 -5.248 -2.782 1.00 95.94 79 ALA A CA 1
ATOM 571 C C . ALA A 1 79 ? 8.439 -6.343 -3.749 1.00 95.94 79 ALA A C 1
ATOM 573 O O . ALA A 1 79 ? 9.308 -7.158 -3.437 1.00 95.94 79 ALA A O 1
ATOM 574 N N . PHE A 1 80 ? 7.871 -6.339 -4.954 1.00 97.06 80 PHE A N 1
ATOM 575 C CA . PHE A 1 80 ? 8.175 -7.310 -6.000 1.00 97.06 80 PHE A CA 1
ATOM 576 C C . PHE A 1 80 ? 8.302 -6.614 -7.348 1.00 97.06 80 PHE A C 1
ATOM 578 O O . PHE A 1 80 ? 7.468 -5.790 -7.708 1.00 97.06 80 PHE A O 1
ATOM 585 N N . ASN A 1 81 ? 9.293 -6.991 -8.143 1.00 97.25 81 ASN A N 1
ATOM 586 C CA . ASN A 1 81 ? 9.337 -6.634 -9.549 1.00 97.25 81 ASN A CA 1
ATOM 587 C C . ASN A 1 81 ? 8.359 -7.528 -10.315 1.00 97.25 81 ASN A C 1
ATOM 589 O O . ASN A 1 81 ? 8.540 -8.744 -10.388 1.00 97.25 81 ASN A O 1
ATOM 593 N N . VAL A 1 82 ? 7.333 -6.907 -10.888 1.00 97.00 82 VAL A N 1
ATOM 594 C CA . VAL A 1 82 ? 6.240 -7.564 -11.618 1.00 97.00 82 VAL A CA 1
ATOM 595 C C . VAL A 1 82 ? 6.298 -7.286 -13.122 1.00 97.00 82 VAL A C 1
ATOM 597 O O . VAL A 1 82 ? 5.329 -7.508 -13.843 1.00 97.00 82 VAL A O 1
ATOM 600 N N . THR A 1 83 ? 7.447 -6.819 -13.628 1.00 96.31 83 THR A N 1
ATOM 601 C CA . THR A 1 83 ? 7.649 -6.551 -15.067 1.00 96.31 83 THR A CA 1
ATOM 602 C C . THR A 1 83 ? 7.454 -7.808 -15.922 1.00 96.31 83 THR A C 1
ATOM 604 O O . THR A 1 83 ? 7.020 -7.737 -17.073 1.00 96.31 83 THR A O 1
ATOM 607 N N . ASN A 1 84 ? 7.782 -8.975 -15.363 1.00 95.44 84 ASN A N 1
ATOM 608 C CA . ASN A 1 84 ? 7.614 -10.282 -15.988 1.00 95.44 84 ASN A CA 1
ATOM 609 C C . ASN A 1 84 ? 6.674 -11.164 -15.151 1.00 95.44 84 ASN A C 1
ATOM 611 O O . ASN A 1 84 ? 6.433 -10.902 -13.978 1.00 95.44 84 ASN A O 1
ATOM 615 N N . ARG A 1 85 ? 6.187 -12.261 -15.753 1.00 92.56 85 ARG A N 1
ATOM 616 C CA . ARG A 1 85 ? 5.302 -13.237 -15.087 1.00 92.56 85 ARG A CA 1
ATOM 617 C C . ARG A 1 85 ? 5.900 -13.807 -13.798 1.00 92.56 85 ARG A C 1
ATOM 619 O O . ARG A 1 85 ? 5.168 -14.063 -12.852 1.00 92.56 85 ARG A O 1
ATOM 626 N N . VAL A 1 86 ? 7.205 -14.072 -13.798 1.00 93.50 86 VAL A N 1
ATOM 627 C CA . VAL A 1 86 ? 7.918 -14.516 -12.600 1.00 93.50 86 VAL A CA 1
ATOM 628 C C . VAL A 1 86 ? 8.348 -13.270 -11.849 1.00 93.50 86 VAL A C 1
ATOM 630 O O . VAL A 1 86 ? 9.159 -12.496 -12.358 1.00 93.50 86 VAL A O 1
ATOM 633 N N . HIS A 1 87 ? 7.769 -13.075 -10.669 1.00 95.62 87 HIS A N 1
ATOM 634 C CA . HIS A 1 87 ? 8.107 -11.945 -9.823 1.00 95.62 87 HIS A CA 1
ATOM 635 C C . HIS A 1 87 ? 9.490 -12.151 -9.211 1.00 95.62 87 HIS A C 1
ATOM 637 O O . HIS A 1 87 ? 9.820 -13.259 -8.783 1.00 95.62 87 HIS A O 1
ATOM 643 N N . THR A 1 88 ? 10.277 -11.085 -9.134 1.00 95.50 88 THR A N 1
ATOM 644 C CA . THR A 1 88 ? 11.557 -11.101 -8.417 1.00 95.50 88 THR A CA 1
ATOM 645 C C . THR A 1 88 ? 11.496 -10.155 -7.230 1.00 95.50 88 THR A C 1
ATOM 647 O O . THR A 1 88 ? 10.763 -9.167 -7.246 1.00 95.50 88 THR A O 1
ATOM 650 N N . THR A 1 89 ? 12.255 -10.456 -6.187 1.00 94.69 89 THR A N 1
ATOM 651 C CA . THR A 1 89 ? 12.440 -9.572 -5.033 1.00 94.69 89 THR A CA 1
ATOM 652 C C . THR A 1 89 ? 13.668 -8.694 -5.243 1.00 94.69 89 THR A C 1
ATOM 654 O O . THR A 1 89 ? 14.288 -8.715 -6.309 1.00 94.69 89 THR A O 1
ATOM 657 N N . GLU A 1 90 ? 14.017 -7.922 -4.221 1.00 90.69 90 GLU A N 1
ATOM 658 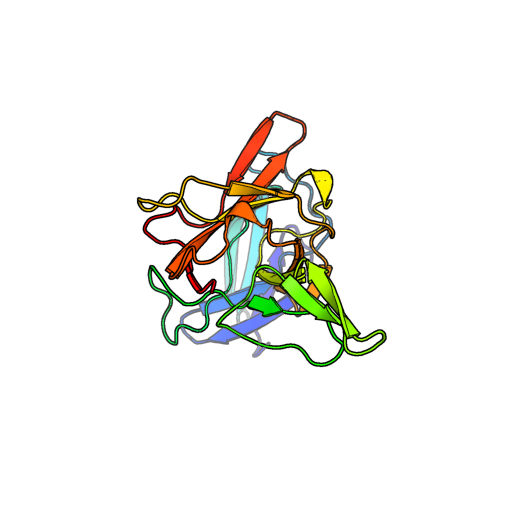C CA . GLU A 1 90 ? 15.263 -7.168 -4.183 1.00 90.69 90 GLU A CA 1
ATOM 659 C C . GLU A 1 90 ? 16.500 -8.049 -4.399 1.00 90.69 90 GLU A C 1
ATOM 661 O O . GLU A 1 90 ? 16.492 -9.223 -4.011 1.00 90.69 90 GLU A O 1
ATOM 666 N N . PRO A 1 91 ? 17.577 -7.479 -4.969 1.00 94.81 91 PRO A N 1
ATOM 667 C CA . PRO A 1 91 ? 17.725 -6.076 -5.385 1.00 94.81 91 PRO A CA 1
ATOM 668 C C . PRO A 1 91 ? 17.024 -5.739 -6.719 1.00 94.81 91 PRO A C 1
ATOM 670 O O . PRO A 1 91 ? 16.968 -6.561 -7.633 1.00 94.81 91 PRO A O 1
ATOM 673 N N . PHE A 1 92 ? 16.504 -4.513 -6.854 1.00 96.62 92 PHE A N 1
ATOM 674 C CA . PHE A 1 92 ? 15.802 -4.063 -8.063 1.00 96.62 92 PHE A CA 1
ATOM 675 C C . PHE A 1 92 ? 16.721 -3.314 -9.023 1.00 96.62 92 PHE A C 1
ATOM 677 O O . PHE A 1 92 ? 17.530 -2.503 -8.606 1.00 96.62 92 PHE A O 1
ATOM 684 N N . THR A 1 93 ? 16.550 -3.499 -10.328 1.00 96.56 93 THR A N 1
ATOM 685 C CA . THR A 1 93 ? 17.136 -2.615 -11.347 1.00 96.56 93 THR A CA 1
ATOM 686 C C . THR A 1 93 ? 16.078 -1.633 -11.838 1.00 96.56 93 THR A C 1
ATOM 688 O O . THR A 1 93 ? 14.908 -2.000 -11.941 1.00 96.56 93 THR A O 1
ATOM 691 N N . VAL A 1 94 ? 16.454 -0.412 -12.237 1.00 96.44 94 VAL A N 1
ATOM 692 C CA . VAL A 1 94 ? 15.489 0.548 -12.834 1.00 96.44 94 VAL A CA 1
ATOM 693 C C . VAL A 1 94 ? 14.895 0.071 -14.161 1.00 96.44 94 VAL A C 1
ATOM 695 O O . VAL A 1 94 ? 13.801 0.473 -14.548 1.00 96.44 94 VAL A O 1
ATOM 698 N N . ARG A 1 95 ? 15.595 -0.836 -14.850 1.00 96.31 95 ARG A N 1
ATOM 699 C CA . ARG A 1 95 ? 15.120 -1.472 -16.077 1.00 96.31 95 ARG A CA 1
ATOM 700 C C . ARG A 1 95 ? 15.301 -2.982 -16.040 1.00 96.31 95 ARG A C 1
ATOM 702 O O . ARG A 1 95 ? 16.382 -3.463 -15.689 1.00 96.31 95 ARG A O 1
ATOM 709 N N . THR A 1 96 ? 14.290 -3.704 -16.506 1.00 95.69 96 THR A N 1
ATOM 710 C CA . THR A 1 96 ? 14.227 -5.168 -16.575 1.00 95.69 96 THR A CA 1
ATOM 711 C C . THR A 1 96 ? 14.152 -5.628 -18.030 1.00 95.69 96 THR A C 1
ATOM 713 O O . THR A 1 96 ? 13.531 -4.978 -18.872 1.00 95.69 96 THR A O 1
ATOM 716 N N . ILE A 1 97 ? 14.789 -6.755 -18.350 1.00 95.12 97 ILE A N 1
ATOM 717 C CA . ILE A 1 97 ? 14.640 -7.390 -19.665 1.00 95.12 97 ILE A CA 1
ATOM 718 C C . ILE A 1 97 ? 13.292 -8.112 -19.692 1.00 95.12 97 ILE A C 1
ATOM 720 O O . ILE A 1 97 ? 13.027 -8.996 -18.871 1.00 95.12 97 ILE A O 1
ATOM 724 N N . ARG A 1 98 ? 12.422 -7.738 -20.631 1.00 91.94 98 ARG A N 1
ATOM 725 C CA . ARG A 1 98 ? 11.141 -8.413 -20.829 1.00 91.94 98 ARG A CA 1
ATOM 726 C C . ARG A 1 98 ? 11.391 -9.775 -21.471 1.00 91.94 98 ARG A C 1
ATOM 728 O O . ARG A 1 98 ? 11.934 -9.847 -22.572 1.00 91.94 98 ARG A O 1
ATOM 735 N N . VAL A 1 99 ? 10.961 -10.852 -20.809 1.00 88.12 99 VAL A N 1
ATOM 736 C CA . VAL A 1 99 ? 11.202 -12.236 -21.276 1.00 88.12 99 VAL A CA 1
ATOM 737 C C . VAL A 1 99 ? 10.640 -12.443 -22.682 1.00 88.12 99 VAL A C 1
ATOM 739 O O . VAL A 1 99 ? 11.285 -13.028 -23.545 1.00 88.12 99 VAL A O 1
ATOM 742 N N . ARG A 1 100 ? 9.443 -11.908 -22.943 1.00 83.94 100 ARG A N 1
ATOM 743 C CA . ARG A 1 100 ? 8.856 -11.895 -24.283 1.00 83.94 100 ARG A CA 1
ATOM 744 C C . ARG A 1 100 ? 9.336 -10.649 -25.031 1.00 83.94 100 ARG A C 1
ATOM 746 O O . ARG A 1 100 ? 8.851 -9.553 -24.762 1.00 83.94 100 ARG A O 1
ATOM 753 N N . GLY A 1 101 ? 10.269 -10.841 -25.960 1.00 82.69 101 GLY A N 1
ATOM 754 C CA . GLY A 1 101 ? 10.801 -9.799 -26.845 1.00 82.69 101 GLY A CA 1
ATOM 755 C C . GLY A 1 101 ? 12.242 -9.378 -26.551 1.00 82.69 101 GLY A C 1
ATOM 756 O O . GLY A 1 101 ? 12.846 -8.729 -27.394 1.00 82.69 101 GLY A O 1
ATOM 757 N N . GLY A 1 102 ? 12.809 -9.742 -25.394 1.00 88.81 102 GLY A N 1
ATOM 758 C CA . GLY A 1 102 ? 14.218 -9.482 -25.067 1.00 88.81 102 GLY A CA 1
ATOM 759 C C . GLY A 1 102 ? 14.577 -7.999 -24.922 1.00 88.81 102 GLY A C 1
ATOM 760 O O . GLY A 1 102 ? 15.751 -7.650 -24.845 1.00 88.81 102 GLY A O 1
ATOM 761 N N . THR A 1 103 ? 13.585 -7.108 -24.884 1.00 94.06 103 THR A N 1
ATOM 762 C CA . THR A 1 103 ? 13.798 -5.664 -24.806 1.00 94.06 103 THR A CA 1
ATOM 763 C C . THR A 1 103 ? 13.896 -5.198 -23.363 1.00 94.06 103 THR A C 1
ATOM 765 O O . THR A 1 103 ? 13.217 -5.700 -22.464 1.00 94.06 103 THR A O 1
ATOM 768 N N . ARG A 1 104 ? 14.757 -4.206 -23.131 1.00 94.19 104 ARG A N 1
ATOM 769 C CA . ARG A 1 104 ? 14.938 -3.600 -21.816 1.00 94.19 104 ARG A CA 1
ATOM 770 C C . ARG A 1 104 ? 13.883 -2.517 -21.607 1.00 94.19 104 ARG A C 1
ATOM 772 O O . ARG A 1 104 ? 13.919 -1.484 -22.270 1.00 94.19 104 ARG A O 1
ATOM 779 N N . VAL A 1 105 ? 12.966 -2.759 -20.679 1.00 94.94 105 VAL A N 1
ATOM 780 C CA . VAL A 1 105 ? 11.869 -1.848 -20.331 1.00 94.94 105 VAL A CA 1
ATOM 781 C C . VAL A 1 105 ? 12.045 -1.337 -18.903 1.00 94.94 105 VAL A C 1
ATOM 783 O O . VAL A 1 105 ? 12.747 -1.977 -18.116 1.00 94.94 105 VAL A O 1
ATOM 786 N N . PRO A 1 106 ? 11.443 -0.198 -18.542 1.00 95.56 106 PRO A N 1
ATOM 787 C CA . PRO A 1 106 ? 11.400 0.239 -17.155 1.00 95.56 106 PRO A CA 1
ATOM 788 C C . PRO A 1 106 ? 10.793 -0.823 -16.235 1.00 95.56 106 PRO A C 1
ATOM 790 O O . PRO A 1 106 ? 9.822 -1.490 -16.599 1.00 95.56 106 PRO A O 1
ATOM 793 N N . SER A 1 107 ? 11.385 -0.995 -15.058 1.00 96.81 107 SER A N 1
ATOM 794 C CA . SER A 1 107 ? 10.927 -1.989 -14.092 1.00 96.81 107 SER A CA 1
ATOM 795 C C . SER A 1 107 ? 9.654 -1.521 -13.400 1.00 96.81 107 SER A C 1
ATOM 797 O O . SER A 1 107 ? 9.601 -0.407 -12.878 1.00 96.81 107 SER A O 1
ATOM 799 N N . VAL A 1 108 ? 8.651 -2.394 -13.358 1.00 97.19 108 VAL A N 1
ATOM 800 C CA . VAL A 1 108 ? 7.406 -2.188 -12.616 1.00 97.19 108 VAL A CA 1
ATOM 801 C C . VAL A 1 108 ? 7.518 -2.878 -11.264 1.00 97.19 108 VAL A C 1
ATOM 803 O O . VAL A 1 108 ? 7.723 -4.092 -11.196 1.00 97.19 108 VAL A O 1
ATOM 806 N N . ILE A 1 109 ? 7.381 -2.102 -10.194 1.00 97.75 109 ILE A N 1
ATOM 807 C CA . ILE A 1 109 ? 7.437 -2.567 -8.813 1.00 97.75 109 ILE A CA 1
ATOM 808 C C . ILE A 1 109 ? 6.028 -2.573 -8.239 1.00 97.75 109 ILE A C 1
ATOM 810 O O . ILE A 1 109 ? 5.319 -1.570 -8.290 1.00 97.75 109 ILE A O 1
ATOM 814 N N . ARG A 1 110 ? 5.649 -3.715 -7.673 1.00 97.44 110 ARG A N 1
ATOM 815 C CA . ARG A 1 110 ? 4.447 -3.913 -6.877 1.00 97.44 110 ARG A CA 1
ATOM 816 C C . ARG A 1 110 ? 4.793 -3.803 -5.409 1.00 97.44 110 ARG A C 1
ATOM 818 O O . ARG A 1 110 ? 5.609 -4.577 -4.912 1.00 97.44 110 ARG A O 1
ATOM 825 N N . LEU A 1 111 ? 4.127 -2.899 -4.713 1.00 96.88 111 LEU A N 1
ATOM 826 C CA . LEU A 1 111 ? 4.292 -2.685 -3.283 1.00 96.88 111 LEU A CA 1
ATOM 827 C C . LEU A 1 111 ? 3.077 -3.208 -2.527 1.00 96.88 111 LEU A C 1
ATOM 829 O O . LEU A 1 111 ? 1.948 -2.946 -2.941 1.00 96.88 111 LEU A O 1
ATOM 833 N N . ARG A 1 112 ? 3.298 -3.913 -1.412 1.00 96.44 112 ARG A N 1
ATOM 834 C CA . ARG A 1 112 ? 2.230 -4.323 -0.488 1.00 96.44 112 ARG A CA 1
ATOM 835 C C . ARG A 1 112 ? 2.094 -3.317 0.651 1.00 96.44 112 ARG A C 1
ATOM 837 O O . ARG A 1 112 ? 3.063 -2.991 1.334 1.00 96.44 112 ARG A O 1
ATOM 844 N N . LEU A 1 113 ? 0.873 -2.844 0.872 1.00 95.38 113 LEU A N 1
ATOM 845 C CA . LEU A 1 113 ? 0.566 -1.791 1.838 1.00 95.38 113 LEU A CA 1
ATOM 846 C C . LEU A 1 113 ? -0.862 -1.909 2.383 1.00 95.38 113 LEU A C 1
ATOM 848 O O . LEU A 1 113 ? -1.668 -2.714 1.915 1.00 95.38 113 LEU A O 1
ATOM 852 N N . THR A 1 114 ? -1.182 -1.102 3.386 1.00 93.25 114 THR A N 1
ATOM 853 C CA . THR A 1 114 ? -2.528 -0.963 3.953 1.00 93.25 114 THR A CA 1
ATOM 854 C C . THR A 1 114 ? -3.015 0.484 3.877 1.00 93.25 114 THR A C 1
ATOM 856 O O . THR A 1 114 ? -2.282 1.360 3.433 1.00 93.25 114 THR A O 1
ATOM 859 N N . GLY A 1 115 ? -4.267 0.732 4.270 1.00 91.44 115 GLY A N 1
ATOM 860 C CA . GLY A 1 115 ? -4.823 2.084 4.407 1.00 91.44 115 GLY A CA 1
ATOM 861 C C . GLY A 1 115 ? -4.957 2.889 3.109 1.00 91.44 115 GLY A C 1
ATOM 862 O O . GLY A 1 115 ? -5.042 4.113 3.161 1.00 91.44 115 GLY A O 1
ATOM 863 N N . VAL A 1 116 ? -4.997 2.202 1.965 1.00 93.00 116 VAL A N 1
ATOM 864 C CA . VAL A 1 116 ? -5.229 2.762 0.618 1.00 93.00 116 VAL A CA 1
ATOM 865 C C . VAL A 1 116 ? -6.485 2.168 -0.032 1.00 93.00 116 VAL A C 1
ATOM 867 O O . VAL A 1 116 ? -6.569 1.986 -1.240 1.00 93.00 116 VAL A O 1
ATOM 870 N N . ALA A 1 117 ? -7.469 1.792 0.784 1.00 89.06 117 ALA A N 1
ATOM 871 C CA . ALA A 1 117 ? -8.723 1.245 0.284 1.00 89.06 117 ALA A CA 1
ATOM 872 C C . ALA A 1 117 ? -9.473 2.299 -0.543 1.00 89.06 117 ALA A C 1
ATOM 874 O O . ALA A 1 117 ? -9.600 3.441 -0.109 1.00 89.06 117 ALA A O 1
ATOM 875 N N . ASN A 1 118 ? -10.008 1.910 -1.704 1.00 83.31 118 ASN A N 1
ATOM 876 C CA . ASN A 1 118 ? -10.791 2.785 -2.590 1.00 83.31 118 ASN A CA 1
ATOM 877 C C . ASN A 1 118 ? -10.054 4.054 -3.068 1.00 83.31 118 ASN A C 1
ATOM 879 O O . ASN A 1 118 ? -10.697 5.005 -3.511 1.00 83.31 118 ASN A O 1
ATOM 883 N N . THR A 1 119 ? -8.720 4.092 -3.004 1.00 89.50 119 THR A N 1
ATOM 884 C CA . THR A 1 119 ? -7.936 5.205 -3.547 1.00 89.50 119 THR A CA 1
ATOM 885 C C . THR A 1 119 ? -7.640 4.969 -5.026 1.00 89.50 119 THR A C 1
ATOM 887 O O . THR A 1 119 ? -7.259 3.871 -5.440 1.00 89.50 119 THR A O 1
ATOM 890 N N . SER A 1 120 ? -7.826 6.001 -5.850 1.00 92.06 120 SER A N 1
ATOM 891 C CA . SER A 1 120 ? -7.479 5.949 -7.272 1.00 92.06 120 SER A CA 1
ATOM 892 C C . SER A 1 120 ? -5.972 6.129 -7.476 1.00 92.06 120 SER A C 1
ATOM 894 O O . SER A 1 120 ? -5.287 6.724 -6.649 1.00 92.06 120 SER A O 1
ATOM 896 N N . ALA A 1 121 ? -5.441 5.643 -8.599 1.00 93.25 121 ALA A N 1
ATOM 897 C CA . ALA A 1 121 ? -4.012 5.756 -8.906 1.00 93.25 121 ALA A CA 1
ATOM 898 C C . ALA A 1 121 ? -3.519 7.218 -8.901 1.00 93.25 121 ALA A C 1
ATOM 900 O O . ALA A 1 121 ? -2.450 7.518 -8.380 1.00 93.25 121 ALA A O 1
ATOM 901 N N . GLY A 1 122 ? -4.336 8.143 -9.422 1.00 92.44 122 GLY A N 1
ATOM 902 C CA . GLY A 1 122 ? -3.974 9.554 -9.593 1.00 92.44 122 GLY A CA 1
ATOM 903 C C . GLY A 1 122 ? -3.778 10.341 -8.295 1.00 92.44 122 GLY A C 1
ATOM 904 O O . GLY A 1 122 ? -3.206 11.426 -8.335 1.00 92.44 122 GLY A O 1
ATOM 905 N N . VAL A 1 123 ? -4.221 9.808 -7.153 1.00 93.94 123 VAL A N 1
ATOM 906 C CA . VAL A 1 123 ? -4.015 10.435 -5.837 1.00 93.94 123 VAL A CA 1
ATOM 907 C C . VAL A 1 123 ? -2.868 9.809 -5.044 1.00 93.94 123 VAL A C 1
ATOM 909 O O . VAL A 1 123 ? -2.555 10.295 -3.959 1.00 93.94 123 VAL A O 1
ATOM 912 N N . ILE A 1 124 ? -2.240 8.745 -5.556 1.00 96.56 124 ILE A N 1
ATOM 913 C CA . ILE A 1 124 ? -1.173 8.011 -4.869 1.00 96.56 124 ILE A CA 1
ATOM 914 C C . ILE A 1 124 ? 0.180 8.417 -5.450 1.00 96.56 124 ILE A C 1
ATOM 916 O O . ILE A 1 124 ? 0.434 8.273 -6.648 1.00 96.56 124 ILE A O 1
ATOM 920 N N . THR A 1 125 ? 1.072 8.885 -4.581 1.00 96.81 125 THR A N 1
ATOM 921 C CA . THR A 1 125 ? 2.464 9.197 -4.920 1.00 96.81 125 THR A CA 1
ATOM 922 C C . THR A 1 125 ? 3.397 8.350 -4.070 1.00 96.81 125 THR A C 1
ATOM 924 O O . THR A 1 125 ? 3.307 8.334 -2.846 1.00 96.81 125 THR A O 1
ATOM 927 N N . VAL A 1 126 ? 4.319 7.654 -4.719 1.00 96.62 126 VAL A N 1
ATOM 928 C CA . VAL A 1 126 ? 5.428 6.950 -4.081 1.00 96.62 126 VAL A CA 1
ATOM 929 C C . VAL A 1 126 ? 6.644 7.865 -4.110 1.00 96.62 126 VAL A C 1
ATOM 931 O O . VAL A 1 126 ? 7.010 8.389 -5.157 1.00 96.62 126 VAL A O 1
ATOM 934 N N . ARG A 1 127 ? 7.278 8.072 -2.964 1.00 95.31 127 ARG A N 1
ATOM 935 C CA . ARG A 1 127 ? 8.518 8.833 -2.820 1.00 95.31 127 ARG A CA 1
ATOM 936 C C . ARG A 1 127 ? 9.634 7.868 -2.471 1.00 95.31 127 ARG A C 1
ATOM 938 O O . ARG A 1 127 ? 9.544 7.171 -1.464 1.00 95.31 127 ARG A O 1
ATOM 945 N N . ILE A 1 128 ? 10.677 7.843 -3.290 1.00 94.44 128 ILE A N 1
ATOM 946 C CA . ILE A 1 128 ? 11.896 7.077 -3.012 1.00 94.44 128 ILE A CA 1
ATOM 947 C C . ILE A 1 128 ? 13.053 8.056 -2.874 1.00 94.44 128 ILE A C 1
ATOM 949 O O . ILE A 1 128 ? 13.167 8.997 -3.661 1.00 94.44 128 ILE A O 1
ATOM 953 N N . GLY A 1 129 ? 13.917 7.826 -1.893 1.00 89.88 129 GLY A N 1
ATOM 954 C CA . GLY A 1 129 ? 15.122 8.622 -1.698 1.00 89.88 129 GLY A CA 1
ATOM 955 C C . GLY A 1 129 ? 15.014 9.649 -0.578 1.00 89.88 129 GLY A C 1
ATOM 956 O O . GLY A 1 129 ? 14.172 9.538 0.309 1.00 89.88 129 GLY A O 1
ATOM 957 N N . GLY A 1 130 ? 15.894 10.650 -0.624 1.00 79.94 130 GLY A N 1
ATOM 958 C CA . GLY A 1 130 ? 16.025 11.686 0.402 1.00 79.94 130 GLY A CA 1
ATOM 959 C C . GLY A 1 130 ? 17.168 11.448 1.388 1.00 79.94 130 GLY A C 1
ATOM 960 O O . GLY A 1 130 ? 17.367 12.270 2.280 1.00 79.94 130 GLY A O 1
ATOM 961 N N . ALA A 1 131 ? 17.909 10.346 1.256 1.00 68.88 131 ALA A N 1
ATOM 962 C CA . ALA A 1 131 ? 19.205 10.186 1.900 1.00 68.88 131 ALA A CA 1
ATOM 963 C C . ALA A 1 131 ? 20.292 10.636 0.905 1.00 68.88 131 ALA A C 1
ATOM 965 O O . ALA A 1 131 ? 20.309 10.125 -0.220 1.00 68.88 131 ALA A O 1
ATOM 966 N N . PRO A 1 132 ? 21.196 11.570 1.265 1.00 65.44 132 PRO A N 1
ATOM 967 C CA . PRO A 1 132 ? 22.298 11.967 0.390 1.00 65.44 132 PRO A CA 1
ATOM 968 C C . PRO A 1 132 ? 23.075 10.736 -0.114 1.00 65.44 132 PRO A C 1
ATOM 970 O O . PRO A 1 132 ? 23.361 9.847 0.690 1.00 65.44 132 PRO A O 1
ATOM 973 N N . PRO A 1 133 ? 23.419 10.646 -1.413 1.00 73.19 133 PRO A N 1
ATOM 974 C CA . PRO A 1 133 ? 23.335 11.681 -2.453 1.00 73.19 133 PRO A CA 1
ATOM 975 C C . PRO A 1 133 ? 22.027 11.685 -3.273 1.00 73.19 133 PRO A C 1
ATOM 977 O O . PRO A 1 133 ? 21.940 12.404 -4.267 1.00 73.19 133 PRO A O 1
ATOM 980 N N . VAL A 1 134 ? 21.022 10.882 -2.915 1.00 81.88 134 VAL A N 1
ATOM 981 C CA . VAL A 1 134 ? 19.833 10.661 -3.752 1.00 81.88 134 VAL A CA 1
ATOM 982 C C . VAL A 1 134 ? 18.708 11.629 -3.360 1.00 81.88 134 VAL A C 1
ATOM 984 O O . VAL A 1 134 ? 18.198 11.543 -2.237 1.00 81.88 134 VAL A O 1
ATOM 987 N N . PRO A 1 135 ? 18.282 12.547 -4.254 1.00 85.38 135 PRO A N 1
ATOM 988 C CA . PRO A 1 135 ? 17.144 13.416 -3.979 1.00 85.38 135 PRO A CA 1
ATOM 989 C C . PRO A 1 135 ? 15.854 12.598 -3.894 1.00 85.38 135 PRO A C 1
ATOM 991 O O . PRO A 1 135 ? 15.764 11.479 -4.393 1.00 85.38 135 PRO A O 1
ATOM 994 N N . ILE A 1 136 ? 14.829 13.173 -3.276 1.00 90.44 136 ILE A N 1
ATOM 995 C CA . ILE A 1 136 ? 13.509 12.547 -3.227 1.00 90.44 136 ILE A CA 1
ATOM 996 C C . ILE A 1 136 ? 12.913 12.536 -4.634 1.00 90.44 136 ILE A C 1
ATOM 998 O O . ILE A 1 136 ? 12.731 13.589 -5.245 1.00 90.44 136 ILE A O 1
ATOM 1002 N N . VAL A 1 137 ? 12.559 11.348 -5.114 1.00 91.94 137 VAL A N 1
ATOM 1003 C CA . VAL A 1 137 ? 11.932 11.142 -6.418 1.00 91.94 137 VAL A CA 1
ATOM 1004 C C . VAL A 1 137 ? 10.453 10.796 -6.221 1.00 91.94 137 VAL A C 1
ATOM 1006 O O . VAL A 1 137 ? 10.157 9.714 -5.707 1.00 91.94 137 VAL A O 1
ATOM 1009 N N . PRO A 1 138 ? 9.517 11.689 -6.594 1.00 91.81 138 PRO A N 1
ATOM 1010 C CA . PRO A 1 138 ? 8.093 11.382 -6.605 1.00 91.81 138 PRO A CA 1
ATOM 1011 C C . PRO A 1 138 ? 7.733 10.548 -7.841 1.00 91.81 138 PRO A C 1
ATOM 1013 O O . PRO A 1 138 ? 8.180 10.827 -8.953 1.00 91.81 138 PRO A O 1
ATOM 1016 N N . ILE A 1 139 ? 6.905 9.528 -7.644 1.00 94.94 139 ILE A N 1
ATOM 1017 C CA . ILE A 1 139 ? 6.495 8.566 -8.665 1.00 94.94 139 ILE A CA 1
ATOM 1018 C C . ILE A 1 139 ? 4.992 8.347 -8.531 1.00 94.94 139 ILE A C 1
ATOM 1020 O O . ILE A 1 139 ? 4.502 7.979 -7.465 1.00 94.94 139 ILE A O 1
ATOM 1024 N N . SER A 1 140 ? 4.244 8.555 -9.608 1.00 93.81 140 SER A N 1
ATOM 1025 C CA . SER A 1 140 ? 2.811 8.256 -9.629 1.00 93.81 140 SER A CA 1
ATOM 1026 C C . SER A 1 140 ? 2.574 6.748 -9.694 1.00 93.81 140 SER A C 1
ATOM 1028 O O . SER A 1 140 ? 3.242 6.039 -10.452 1.00 93.81 140 SER A O 1
ATOM 1030 N N . ALA A 1 141 ? 1.600 6.257 -8.928 1.00 94.25 141 ALA A N 1
ATOM 1031 C CA . ALA A 1 141 ? 1.143 4.881 -9.070 1.00 94.25 141 ALA A CA 1
ATOM 1032 C C . ALA A 1 141 ? 0.390 4.687 -10.399 1.00 94.25 141 ALA A C 1
ATOM 1034 O O . ALA A 1 141 ? -0.300 5.585 -10.884 1.00 94.25 141 ALA A O 1
ATOM 1035 N N . PHE A 1 142 ? 0.491 3.492 -10.976 1.00 90.44 142 PHE A N 1
ATOM 1036 C CA . PHE A 1 142 ? -0.298 3.062 -12.133 1.00 90.44 142 PHE A CA 1
ATOM 1037 C C . PHE A 1 142 ? -1.665 2.525 -11.741 1.00 90.44 142 PHE A C 1
ATOM 1039 O O . PHE A 1 142 ? -2.630 2.648 -12.493 1.00 90.44 142 PHE A O 1
ATOM 1046 N N . THR A 1 143 ? -1.739 1.902 -10.571 1.00 92.31 143 THR A N 1
ATOM 1047 C CA . THR A 1 143 ? -2.960 1.301 -10.050 1.00 92.31 143 THR A CA 1
ATOM 1048 C C . THR A 1 143 ? -3.402 2.035 -8.795 1.00 92.31 143 THR A C 1
ATOM 1050 O O . THR A 1 143 ? -2.587 2.569 -8.045 1.00 92.31 143 THR A O 1
ATOM 1053 N N . GLY A 1 144 ? -4.711 2.036 -8.547 1.00 92.31 144 GLY A N 1
ATOM 1054 C CA . GLY A 1 144 ? -5.230 2.343 -7.218 1.00 92.31 144 GLY A CA 1
ATOM 1055 C C . GLY A 1 144 ? -4.880 1.242 -6.214 1.00 92.31 144 GLY A C 1
ATOM 1056 O O . GLY A 1 144 ? -4.173 0.285 -6.545 1.00 92.31 144 GLY A O 1
ATOM 1057 N N . GLY A 1 145 ? -5.413 1.348 -4.999 1.00 91.88 145 GLY A N 1
ATOM 1058 C CA . GLY A 1 145 ? -5.306 0.275 -4.011 1.00 91.88 145 GLY A CA 1
ATOM 1059 C C . GLY A 1 145 ? -6.091 -0.967 -4.439 1.00 91.88 145 GLY A C 1
ATOM 1060 O O . GLY A 1 145 ? -7.307 -1.030 -4.263 1.00 91.88 145 GLY A O 1
ATOM 1061 N N . VAL A 1 146 ? -5.400 -1.974 -4.978 1.00 94.50 146 VAL A N 1
ATOM 1062 C CA . VAL A 1 146 ? -6.007 -3.256 -5.374 1.00 94.50 146 VAL A CA 1
ATOM 1063 C C . VAL A 1 146 ? -5.971 -4.219 -4.194 1.00 94.50 146 VAL A C 1
ATOM 1065 O O . VAL A 1 146 ? -4.898 -4.514 -3.677 1.00 94.50 146 VAL A O 1
ATOM 1068 N N . LEU A 1 147 ? -7.130 -4.708 -3.752 1.00 92.75 147 LEU A N 1
ATOM 1069 C CA . LEU A 1 147 ? -7.223 -5.650 -2.633 1.00 92.75 147 LEU A CA 1
ATOM 1070 C C . LEU A 1 147 ? -6.656 -7.020 -3.035 1.00 92.75 147 LEU A C 1
ATOM 1072 O O . LEU A 1 147 ? -7.098 -7.601 -4.025 1.00 92.75 147 LEU A O 1
ATOM 1076 N N . VAL A 1 148 ? -5.722 -7.550 -2.243 1.00 93.12 148 VAL A N 1
ATOM 1077 C CA . VAL A 1 148 ? -5.136 -8.891 -2.458 1.00 93.12 148 VAL A CA 1
ATOM 1078 C C . VAL A 1 148 ? -5.387 -9.844 -1.294 1.00 93.12 148 VAL A C 1
ATOM 1080 O O . VAL A 1 148 ? -5.547 -11.042 -1.498 1.00 93.12 148 VAL A O 1
ATOM 1083 N N . GLU A 1 149 ? -5.470 -9.317 -0.074 1.00 90.19 149 GLU A N 1
ATOM 1084 C CA . GLU A 1 149 ? -5.864 -10.054 1.129 1.00 90.19 149 GLU A CA 1
ATOM 1085 C C . GLU A 1 149 ? -6.671 -9.115 2.034 1.00 90.19 149 GLU A C 1
ATOM 1087 O O . GLU A 1 149 ? -6.568 -7.896 1.888 1.00 90.19 149 GLU A O 1
ATOM 1092 N N . PRO A 1 150 ? -7.439 -9.621 3.013 1.00 86.88 150 PRO A N 1
ATOM 1093 C CA . PRO A 1 150 ? -8.158 -8.766 3.951 1.00 86.88 150 PRO A CA 1
ATOM 1094 C C . PRO A 1 150 ? -7.236 -7.725 4.619 1.00 86.88 150 PRO A C 1
ATOM 1096 O O . PRO A 1 150 ? -6.331 -8.070 5.385 1.00 86.88 150 PRO A O 1
ATOM 1099 N N . GLY A 1 151 ? -7.471 -6.444 4.307 1.00 86.44 151 GLY A N 1
ATOM 1100 C CA . GLY A 1 151 ? -6.695 -5.302 4.807 1.00 86.44 151 GLY A CA 1
ATOM 1101 C C . GLY A 1 151 ? -5.345 -5.063 4.114 1.00 86.44 151 GLY A C 1
ATOM 1102 O O . GLY A 1 151 ? -4.645 -4.119 4.488 1.00 86.44 151 GLY A O 1
ATOM 1103 N N . VAL A 1 152 ? -4.983 -5.880 3.120 1.00 92.50 152 VAL A N 1
ATOM 1104 C CA . VAL A 1 152 ? -3.741 -5.764 2.348 1.00 92.50 152 VAL A CA 1
ATOM 1105 C C . VAL A 1 152 ? -4.059 -5.410 0.907 1.00 92.50 152 VAL A C 1
ATOM 1107 O O . VAL A 1 152 ? -4.789 -6.118 0.208 1.00 92.50 152 VAL A O 1
ATOM 1110 N N . TYR A 1 153 ? -3.445 -4.329 0.461 1.00 95.38 153 TYR A N 1
ATOM 1111 C CA . TYR A 1 153 ? -3.580 -3.793 -0.876 1.00 95.38 153 TYR A CA 1
ATOM 1112 C C . TYR A 1 153 ? -2.234 -3.822 -1.587 1.00 95.38 153 TYR A C 1
ATOM 1114 O O . TYR A 1 153 ? -1.175 -3.885 -0.955 1.00 95.38 153 TYR A O 1
ATOM 1122 N N . THR A 1 154 ? -2.283 -3.757 -2.910 1.00 96.88 154 THR A N 1
ATOM 1123 C CA . THR A 1 154 ? -1.114 -3.556 -3.758 1.00 96.88 154 THR A CA 1
ATOM 1124 C C . THR A 1 154 ? -1.273 -2.325 -4.624 1.00 96.88 154 THR A C 1
ATOM 1126 O O . THR A 1 154 ? -2.368 -2.064 -5.127 1.00 96.88 154 THR A O 1
ATOM 1129 N N . ILE A 1 155 ? -0.165 -1.621 -4.831 1.00 97.31 155 ILE A N 1
ATOM 1130 C CA . ILE A 1 155 ? -0.022 -0.604 -5.872 1.00 97.31 155 ILE A CA 1
ATOM 1131 C C . ILE A 1 155 ? 1.169 -0.956 -6.755 1.00 97.31 155 ILE A C 1
ATOM 1133 O O . ILE A 1 155 ? 2.174 -1.464 -6.254 1.00 97.31 155 ILE A O 1
ATOM 1137 N N . ASP A 1 156 ? 1.064 -0.639 -8.039 1.00 97.75 156 ASP A N 1
ATOM 1138 C CA . ASP A 1 156 ? 2.151 -0.809 -8.995 1.00 97.75 156 ASP A CA 1
ATOM 1139 C C . ASP A 1 156 ? 2.665 0.563 -9.445 1.00 97.75 156 ASP A C 1
ATOM 1141 O O . ASP A 1 156 ? 1.874 1.473 -9.695 1.00 97.75 156 ASP A O 1
ATOM 1145 N N . PHE A 1 157 ? 3.980 0.721 -9.567 1.00 97.19 157 PHE A N 1
ATOM 1146 C CA . PHE A 1 157 ? 4.622 1.930 -10.092 1.00 97.19 157 PHE A CA 1
ATOM 1147 C C . PHE A 1 157 ? 5.889 1.574 -10.874 1.00 97.19 157 PHE A C 1
ATOM 1149 O O . PHE A 1 157 ? 6.443 0.486 -10.723 1.00 97.19 157 PHE A O 1
ATOM 1156 N N . GLN A 1 158 ? 6.362 2.486 -11.717 1.00 96.81 158 GLN A N 1
ATOM 1157 C CA . GLN A 1 158 ? 7.581 2.290 -12.501 1.00 96.81 158 GLN A CA 1
ATOM 1158 C C . GLN A 1 158 ? 8.766 3.002 -11.865 1.00 96.81 158 GLN A C 1
ATOM 1160 O O . GLN A 1 158 ? 8.669 4.178 -11.518 1.00 96.81 158 GLN A O 1
ATOM 1165 N N . LEU A 1 159 ? 9.904 2.312 -11.777 1.00 95.56 159 LEU A N 1
ATOM 1166 C CA . LEU A 1 159 ? 11.150 2.947 -11.364 1.00 95.56 159 LEU A CA 1
ATOM 1167 C C . LEU A 1 159 ? 11.653 3.895 -12.466 1.00 95.56 159 LEU A C 1
ATOM 1169 O O . LEU A 1 159 ? 11.861 3.453 -13.600 1.00 95.56 159 LEU A O 1
ATOM 1173 N N . PRO A 1 160 ? 11.857 5.189 -12.168 1.00 94.88 160 PRO A N 1
ATOM 1174 C CA . PRO A 1 160 ? 12.493 6.110 -13.096 1.00 94.88 160 PRO A CA 1
ATOM 1175 C C . PRO A 1 160 ? 13.998 5.846 -13.191 1.00 94.88 160 PRO A C 1
ATOM 1177 O O . PRO A 1 160 ? 14.643 5.444 -12.222 1.00 94.88 160 PRO A O 1
ATOM 1180 N N . ASP A 1 161 ? 14.580 6.153 -14.353 1.00 94.50 161 ASP A N 1
ATOM 1181 C CA . ASP A 1 161 ? 16.019 5.986 -14.602 1.00 94.50 161 ASP A CA 1
ATOM 1182 C C . ASP A 1 161 ? 16.892 6.844 -13.657 1.00 94.50 161 ASP A C 1
ATOM 1184 O O . ASP A 1 161 ? 18.064 6.533 -13.455 1.00 94.50 161 ASP A O 1
ATOM 1188 N N . SER A 1 162 ? 16.331 7.886 -13.029 1.00 92.19 162 SER A N 1
ATOM 1189 C CA . SER A 1 162 ? 17.014 8.719 -12.027 1.00 92.19 162 SER A CA 1
ATOM 1190 C C . SER A 1 162 ? 17.379 7.975 -10.738 1.00 92.19 162 SER A C 1
ATOM 1192 O O . SER A 1 162 ? 18.236 8.447 -9.997 1.00 92.19 162 SER A O 1
ATOM 1194 N N . LEU A 1 163 ? 16.760 6.820 -10.471 1.00 93.56 163 LEU A N 1
ATOM 1195 C CA . LEU A 1 163 ? 17.079 5.967 -9.321 1.00 93.56 163 LEU A CA 1
ATOM 1196 C C . LEU A 1 163 ? 18.133 4.897 -9.639 1.00 93.56 163 LEU A C 1
ATOM 1198 O O . LEU A 1 163 ? 18.401 4.033 -8.807 1.00 93.56 163 LEU A O 1
ATOM 1202 N N . ASN A 1 164 ? 18.726 4.917 -10.835 1.00 93.62 164 ASN A N 1
ATOM 1203 C CA . ASN A 1 164 ? 19.742 3.941 -11.216 1.00 93.62 164 ASN A CA 1
ATOM 1204 C C . ASN A 1 164 ? 20.934 4.025 -10.257 1.00 93.62 164 ASN A C 1
ATOM 1206 O O . ASN A 1 164 ? 21.478 5.113 -10.058 1.00 93.62 164 ASN A O 1
ATOM 1210 N N . ARG A 1 165 ? 21.349 2.888 -9.684 1.00 91.75 165 ARG A N 1
ATOM 1211 C CA . ARG A 1 165 ? 22.413 2.818 -8.662 1.00 91.75 165 ARG A CA 1
ATOM 1212 C C . ARG A 1 165 ? 22.136 3.638 -7.400 1.00 91.75 165 ARG A C 1
ATOM 1214 O O . ARG A 1 165 ? 23.075 4.027 -6.707 1.00 91.75 165 ARG A O 1
ATOM 1221 N N . ALA A 1 166 ? 20.869 3.902 -7.080 1.00 92.31 166 ALA A N 1
ATOM 1222 C CA . ALA A 1 166 ? 20.524 4.643 -5.871 1.00 92.31 166 ALA A CA 1
ATOM 1223 C C . ALA A 1 166 ? 20.903 3.887 -4.583 1.00 92.31 166 ALA A C 1
ATOM 1225 O O . ALA A 1 166 ? 21.034 4.510 -3.534 1.00 92.31 166 ALA A O 1
ATOM 1226 N N . GLY A 1 167 ? 21.117 2.570 -4.633 1.00 93.81 167 GLY A N 1
ATOM 1227 C CA . GLY A 1 167 ? 21.454 1.764 -3.465 1.00 93.81 167 GLY A CA 1
ATOM 1228 C C . GLY A 1 167 ? 20.259 1.590 -2.532 1.00 93.81 167 GLY A C 1
ATOM 1229 O O . GLY A 1 167 ? 19.123 1.446 -2.980 1.00 93.81 167 GLY A O 1
ATOM 1230 N N . ASP A 1 168 ? 20.516 1.577 -1.226 1.00 92.62 168 ASP A N 1
ATOM 1231 C CA . ASP A 1 168 ? 19.494 1.358 -0.202 1.00 92.6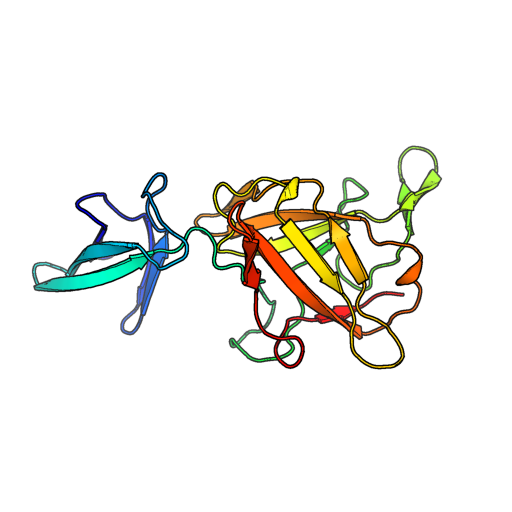2 168 ASP A CA 1
ATOM 1232 C C . ASP A 1 168 ? 18.729 2.654 0.110 1.00 92.62 168 ASP A C 1
ATOM 1234 O O . ASP A 1 168 ? 19.270 3.554 0.758 1.00 92.62 168 ASP A O 1
ATOM 1238 N N . GLN A 1 169 ? 17.468 2.755 -0.312 1.00 92.81 169 GLN A N 1
ATOM 1239 C CA . GLN A 1 169 ? 16.666 3.976 -0.218 1.00 92.81 169 GLN A CA 1
ATOM 1240 C C . GLN A 1 169 ? 15.381 3.780 0.591 1.00 92.81 169 GLN A C 1
ATOM 1242 O O . GLN A 1 169 ? 14.727 2.747 0.460 1.00 92.81 169 GLN A O 1
ATOM 1247 N N . PRO A 1 170 ? 14.968 4.771 1.400 1.00 93.75 170 PRO A N 1
ATOM 1248 C CA . PRO A 1 170 ? 13.661 4.748 2.040 1.00 93.75 170 PRO A CA 1
ATOM 1249 C C . PRO A 1 170 ? 12.555 4.923 0.993 1.00 93.75 170 PRO A C 1
ATOM 1251 O O . PRO A 1 170 ? 12.718 5.660 0.014 1.00 93.75 170 PRO A O 1
ATOM 1254 N N . ILE A 1 171 ? 11.424 4.257 1.219 1.00 94.69 171 ILE A N 1
ATOM 1255 C CA . ILE A 1 171 ? 10.213 4.367 0.406 1.00 94.69 171 ILE A CA 1
ATOM 1256 C C . ILE A 1 171 ? 9.048 4.854 1.268 1.00 94.69 171 ILE A C 1
ATOM 1258 O O . ILE A 1 171 ? 8.747 4.297 2.322 1.00 94.69 171 ILE A O 1
ATOM 1262 N N . VAL A 1 172 ? 8.378 5.904 0.804 1.00 95.44 172 VAL A N 1
ATOM 1263 C CA . VAL A 1 172 ? 7.241 6.538 1.477 1.00 95.44 172 VAL A CA 1
ATOM 1264 C C . VAL A 1 172 ? 6.074 6.604 0.501 1.00 95.44 172 VAL A C 1
ATOM 1266 O O . VAL A 1 172 ? 6.261 6.919 -0.672 1.00 95.44 172 VAL A O 1
ATOM 1269 N N . VAL A 1 173 ? 4.863 6.312 0.967 1.00 96.69 173 VAL A N 1
ATOM 1270 C CA . VAL A 1 173 ? 3.641 6.420 0.161 1.00 96.69 173 VAL A CA 1
ATOM 1271 C C . VAL A 1 173 ? 2.792 7.563 0.690 1.00 96.69 173 VAL A C 1
ATOM 1273 O O . VAL A 1 173 ? 2.484 7.619 1.877 1.00 96.69 173 VAL A O 1
ATOM 1276 N N . GLU A 1 174 ? 2.380 8.444 -0.210 1.00 96.44 174 GLU A N 1
ATOM 1277 C CA . GLU A 1 174 ? 1.490 9.564 0.053 1.00 96.44 174 GLU A CA 1
ATOM 1278 C C . GLU A 1 174 ? 0.176 9.382 -0.711 1.00 96.44 174 GLU A C 1
ATOM 1280 O O . GLU A 1 174 ? 0.163 9.008 -1.884 1.00 96.44 174 GLU A O 1
ATOM 1285 N N . VAL A 1 175 ? -0.938 9.679 -0.046 1.00 96.19 175 VAL A N 1
ATOM 1286 C CA . VAL A 1 175 ? -2.264 9.804 -0.649 1.00 96.19 175 VAL A CA 1
ATOM 1287 C C . VAL A 1 175 ? -2.711 11.251 -0.504 1.00 96.19 175 VAL A C 1
ATOM 1289 O O . VAL A 1 175 ? -2.850 11.746 0.617 1.00 96.19 175 VAL A O 1
ATOM 1292 N N . ARG A 1 176 ? -2.943 11.930 -1.629 1.00 94.94 176 ARG A N 1
ATOM 1293 C CA . ARG A 1 176 ? -3.413 13.319 -1.668 1.00 94.94 176 ARG A CA 1
ATOM 1294 C C . ARG A 1 176 ? -4.909 13.373 -1.950 1.00 94.94 176 ARG A C 1
ATOM 1296 O O . ARG A 1 176 ? -5.356 12.991 -3.026 1.00 94.94 176 ARG A O 1
ATOM 1303 N N . LEU A 1 177 ? -5.682 13.884 -1.005 1.00 90.81 177 LEU A N 1
ATOM 1304 C CA . LEU A 1 177 ? -7.115 14.080 -1.188 1.00 90.81 177 LEU A CA 1
ATOM 1305 C C . LEU A 1 177 ? -7.415 15.293 -2.090 1.00 90.81 177 LEU A C 1
ATOM 1307 O O . LEU A 1 177 ? -6.567 16.178 -2.232 1.00 90.81 177 LEU A O 1
ATOM 1311 N N . PRO A 1 178 ? -8.625 15.371 -2.684 1.00 86.94 178 PRO A N 1
ATOM 1312 C CA . PRO A 1 178 ? -9.030 16.505 -3.521 1.00 86.94 178 PRO A CA 1
ATOM 1313 C C . PRO A 1 178 ? -9.012 17.863 -2.805 1.00 86.94 178 PRO A C 1
ATOM 1315 O O . PRO A 1 178 ? -8.855 18.889 -3.456 1.00 86.94 178 PRO A O 1
ATOM 1318 N N . ASP A 1 179 ? -9.150 17.870 -1.476 1.00 87.62 179 ASP A N 1
ATOM 1319 C CA . ASP A 1 179 ? -9.076 19.070 -0.632 1.00 87.62 179 ASP A CA 1
ATOM 1320 C C . ASP A 1 179 ? -7.632 19.539 -0.350 1.00 87.62 179 ASP A C 1
ATOM 1322 O O . ASP A 1 179 ? -7.424 20.539 0.333 1.00 87.62 179 ASP A O 1
ATOM 1326 N N . GLY A 1 180 ? -6.629 18.826 -0.877 1.00 88.69 180 GLY A N 1
ATOM 1327 C CA . GLY A 1 180 ? -5.209 19.119 -0.693 1.00 88.69 180 GLY A CA 1
ATOM 1328 C C . GLY A 1 180 ? -4.566 18.431 0.514 1.00 88.69 180 GLY A C 1
ATOM 1329 O O . GLY A 1 180 ? -3.340 18.470 0.637 1.00 88.69 180 GLY A O 1
ATOM 1330 N N . THR A 1 181 ? -5.338 17.754 1.371 1.00 93.00 181 THR A N 1
ATOM 1331 C CA . THR A 1 181 ? -4.800 17.013 2.522 1.00 93.00 181 THR A CA 1
ATOM 1332 C C . THR A 1 181 ? -3.919 15.854 2.058 1.00 93.00 181 THR A C 1
ATOM 1334 O O . THR A 1 181 ? -4.295 15.096 1.163 1.00 93.00 181 THR A O 1
ATOM 1337 N N . ILE A 1 182 ? -2.754 15.677 2.688 1.00 94.25 182 ILE A N 1
ATOM 1338 C CA . ILE A 1 182 ? -1.822 14.585 2.384 1.00 94.25 182 ILE A CA 1
ATOM 1339 C C . ILE A 1 182 ? -1.747 13.631 3.572 1.00 94.25 182 ILE A C 1
ATOM 1341 O O . ILE A 1 182 ? -1.363 14.018 4.675 1.00 94.25 182 ILE A O 1
ATOM 1345 N N . PHE A 1 183 ? -2.062 12.364 3.323 1.00 95.31 183 PHE A N 1
ATOM 1346 C CA . PHE A 1 183 ? -1.796 11.271 4.249 1.00 95.31 183 PHE A CA 1
ATOM 1347 C C . PHE A 1 183 ? -0.541 10.542 3.796 1.00 95.31 183 PHE A C 1
ATOM 1349 O O . PHE A 1 183 ? -0.498 10.028 2.684 1.00 95.31 183 PHE A O 1
ATOM 1356 N N . SER A 1 184 ? 0.472 10.496 4.652 1.00 95.19 184 SER A N 1
ATOM 1357 C CA . SER A 1 184 ? 1.737 9.819 4.370 1.00 95.19 184 SER A CA 1
ATOM 1358 C C . SER A 1 184 ? 1.886 8.567 5.226 1.00 95.19 184 SER A C 1
ATOM 1360 O O . SER A 1 184 ? 1.304 8.480 6.314 1.00 95.19 184 SER A O 1
ATOM 1362 N N . SER A 1 185 ? 2.662 7.607 4.730 1.00 94.56 185 SER A N 1
ATOM 1363 C CA . SER A 1 185 ? 3.160 6.489 5.523 1.00 94.56 185 SER A CA 1
ATOM 1364 C C . SER A 1 185 ? 4.193 6.956 6.549 1.00 94.56 185 SER A C 1
ATOM 1366 O O . SER A 1 185 ? 4.347 8.150 6.815 1.00 94.56 185 SER A O 1
ATOM 1368 N N . ARG A 1 186 ? 4.920 6.009 7.152 1.00 90.94 186 ARG A N 1
ATOM 1369 C CA . ARG A 1 186 ? 6.043 6.321 8.046 1.00 90.94 186 ARG A CA 1
ATOM 1370 C C . ARG A 1 186 ? 6.983 7.353 7.421 1.00 90.94 186 ARG A C 1
ATOM 1372 O O . ARG A 1 186 ? 7.273 7.297 6.226 1.00 90.94 186 ARG A O 1
ATOM 1379 N N . LEU A 1 187 ? 7.464 8.266 8.264 1.00 88.38 187 LEU A N 1
ATOM 1380 C CA . LEU A 1 187 ? 8.457 9.270 7.892 1.00 88.38 187 LEU A CA 1
ATOM 1381 C C . LEU A 1 187 ? 9.747 8.593 7.443 1.00 88.38 187 LEU A C 1
ATOM 1383 O O . LEU A 1 187 ? 10.074 7.509 7.923 1.00 88.38 187 LEU A O 1
ATOM 1387 N N . GLN A 1 188 ? 10.496 9.278 6.585 1.00 85.25 188 GLN A N 1
ATOM 1388 C CA . GLN A 1 188 ? 11.664 8.752 5.886 1.00 85.25 188 GLN A CA 1
ATOM 1389 C C . GLN A 1 188 ? 12.682 8.028 6.792 1.00 85.25 188 GLN A C 1
ATOM 1391 O O . GLN A 1 188 ? 13.161 6.961 6.420 1.00 85.25 188 GLN A O 1
ATOM 1396 N N . ASP A 1 189 ? 12.947 8.536 7.999 1.00 84.88 189 ASP A N 1
ATOM 1397 C CA . ASP A 1 189 ? 13.909 7.943 8.950 1.00 84.88 189 ASP A CA 1
ATOM 1398 C C . ASP A 1 189 ? 13.468 6.582 9.508 1.00 84.88 189 ASP A C 1
ATOM 1400 O O . ASP A 1 189 ? 14.277 5.767 9.948 1.00 84.88 189 ASP A O 1
ATOM 1404 N N . THR A 1 190 ? 12.161 6.330 9.493 1.00 88.81 190 THR A N 1
ATOM 1405 C CA . THR A 1 190 ? 11.534 5.099 10.001 1.00 88.81 190 THR A CA 1
ATOM 1406 C C . THR A 1 190 ? 10.867 4.284 8.898 1.00 88.81 190 THR A C 1
ATOM 1408 O O . THR A 1 190 ? 10.335 3.199 9.158 1.00 88.81 190 THR A O 1
ATOM 1411 N N . ALA A 1 191 ? 10.884 4.812 7.676 1.00 91.56 191 ALA A N 1
ATOM 1412 C CA . ALA A 1 191 ? 10.247 4.227 6.522 1.00 91.56 191 ALA A CA 1
ATOM 1413 C C . ALA A 1 191 ? 10.916 2.900 6.160 1.00 91.56 191 ALA A C 1
ATOM 1415 O O . ALA A 1 191 ? 12.122 2.719 6.373 1.00 91.56 191 ALA A O 1
ATOM 1416 N N . PRO A 1 192 ? 10.151 1.960 5.594 1.00 93.31 192 PRO A N 1
ATOM 1417 C CA . PRO A 1 192 ? 10.740 0.793 4.977 1.00 93.31 192 PRO A CA 1
ATOM 1418 C C . PRO A 1 192 ? 11.695 1.187 3.859 1.00 93.31 192 PRO A C 1
ATOM 1420 O O . PRO A 1 192 ? 11.586 2.268 3.277 1.00 93.31 192 PRO A O 1
ATOM 1423 N N . ARG A 1 193 ? 12.633 0.299 3.561 1.00 93.19 193 ARG A N 1
ATOM 1424 C CA . ARG A 1 193 ? 13.676 0.550 2.575 1.00 93.19 193 ARG A CA 1
ATOM 1425 C C . ARG A 1 193 ? 13.622 -0.448 1.440 1.00 93.19 193 ARG A C 1
ATOM 1427 O O . ARG A 1 193 ? 13.237 -1.600 1.659 1.00 93.19 193 ARG A O 1
ATOM 1434 N N . ILE A 1 194 ? 14.067 0.011 0.276 1.00 93.69 194 ILE A N 1
ATOM 1435 C CA . ILE A 1 194 ? 14.274 -0.804 -0.909 1.00 93.69 194 ILE A CA 1
ATOM 1436 C C . ILE A 1 194 ? 15.679 -0.646 -1.477 1.00 93.69 194 ILE A C 1
ATOM 1438 O O . ILE A 1 194 ? 16.244 0.447 -1.444 1.00 93.69 194 ILE A O 1
ATOM 1442 N N . PHE A 1 195 ? 16.242 -1.722 -2.024 1.00 94.62 195 PHE A N 1
ATOM 1443 C CA . PHE A 1 195 ? 17.566 -1.691 -2.647 1.00 94.62 195 PHE A CA 1
ATOM 1444 C C . PHE A 1 195 ? 17.491 -1.613 -4.177 1.00 94.62 195 PHE A C 1
ATOM 1446 O O . PHE A 1 195 ? 16.910 -2.493 -4.820 1.00 94.62 195 PHE A O 1
ATOM 1453 N N . ILE A 1 196 ? 18.124 -0.589 -4.762 1.00 94.81 196 ILE A N 1
ATOM 1454 C CA . ILE A 1 196 ? 18.136 -0.328 -6.209 1.00 94.81 196 ILE A CA 1
ATOM 1455 C C . ILE A 1 196 ? 19.573 -0.343 -6.764 1.00 94.81 196 ILE A C 1
ATOM 1457 O O . ILE A 1 196 ? 20.437 0.403 -6.304 1.00 94.81 196 ILE A O 1
ATOM 1461 N N . LEU A 1 197 ? 19.808 -1.188 -7.773 1.00 92.88 197 LEU A N 1
ATOM 1462 C CA . LEU A 1 197 ? 21.062 -1.363 -8.518 1.00 92.88 197 LEU A CA 1
ATOM 1463 C C . LEU A 1 197 ? 21.254 -0.355 -9.649 1.00 92.88 197 LEU A C 1
ATOM 1465 O O . LEU A 1 197 ? 20.259 0.177 -10.195 1.00 92.88 197 LEU A O 1
#